Protein 2FY7 (pdb70)

Sequence (268 aa):
RGSASLPACPEESPLLVGPMLIEFNMPVDLELVAKQNPNVKMGGRYAPRDCVSPHKVAIIIPFRNRQEHLKYWLYYLHPVLQRQQLDYGIYVINQAGDTIFNRAKLLNVGFQEALKDYDYTCFVFSDVDLIPMNDHNAYRCFSQPRHISVAMDKFGFSLPYVQYFGGVSALSKQQFLTINGFPNNYWGWGGEDDDIFNRLVFRGMSISRPNAVVGTTRHIRNPQRFDRIAHTKETMLSDGLNSLTYQVLDVQRYPLYTQITVDIGTPS

Secondary structure (DSSP, 8-state):
----PPPBPPSS-TT---B------S---HHHHHHH-TT-BTTTEE--SSSB-S-EEEEEEEESS-HHHHHHHHHHHHHHHHHTT-EEEEEEEEEPSSSPP-HHHHHHHHHHHHHHHS---EEEEE-TTEEESBTTS--S--SSPEE---EEGGGTTS-SSTT---SEEEEEHHHHHHTTS--S--SS-S-HHHHHHHHHHHTT---B---TTT-EEEE---------HHHHHHHTTTSSGGG---EEEEEEEETTEEEEEEE-----

Radius of gyration: 17.96 Å; Cα contacts (8 Å, |Δi|>4): 572; chains: 1; bounding box: 63×39×47 Å

B-factor: mean 21.21, std 10.38, range [9.34, 62.01]

Structure (mmCIF, N/CA/C/O backbone):
data_2FY7
#
_entry.id   2FY7
#
_cell.length_a   70.350
_cell.length_b   137.770
_cell.length_c   66.210
_cell.angle_alpha   90.00
_cell.angle_beta   90.00
_cell.angle_gamma   90.00
#
_symmetry.space_group_name_H-M   'C 2 2 21'
#
loop_
_entity.id
_entity.type
_entity.pdbx_description
1 polymer 'Beta-1,4-galactosyltransferase 1'
2 non-polymer 'TRIETHYLENE GLYCOL'
3 water water
#
loop_
_atom_site.group_PDB
_atom_site.id
_atom_site.type_symbol
_atom_site.label_atom_id
_atom_site.label_alt_id
_atom_site.label_comp_id
_atom_site.label_asym_id
_atom_site.label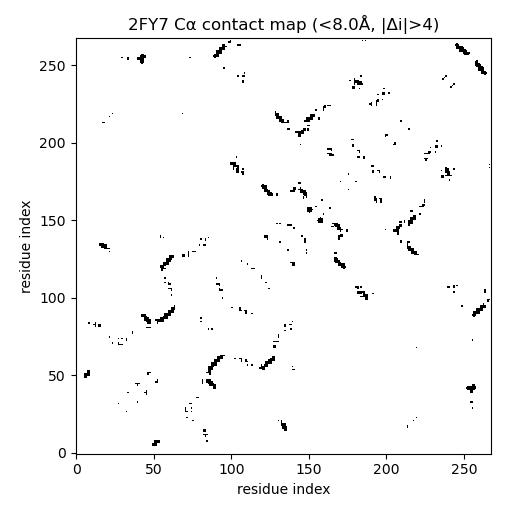_entity_id
_atom_site.label_seq_id
_atom_site.pdbx_PDB_ins_code
_atom_site.Cartn_x
_atom_site.Cartn_y
_atom_site.Cartn_z
_atom_site.occupancy
_atom_site.B_iso_or_equiv
_atom_site.auth_seq_id
_atom_site.auth_comp_id
_atom_site.auth_asym_id
_atom_site.auth_atom_id
_atom_site.pdbx_PDB_model_num
ATOM 1 N N . ARG A 1 11 ? -26.598 26.359 -0.636 1.00 34.95 122 ARG A N 1
ATOM 2 C CA . ARG A 1 11 ? -25.835 27.394 -1.423 1.00 33.67 122 ARG A CA 1
ATOM 3 C C . ARG A 1 11 ? -25.215 28.431 -0.471 1.00 32.60 122 ARG A C 1
ATOM 4 O O . ARG A 1 11 ? -25.727 28.657 0.645 1.00 32.07 122 ARG A O 1
ATOM 12 N N . GLY A 1 12 ? -24.136 29.079 -0.926 1.00 29.32 123 GLY A N 1
ATOM 13 C CA . GLY A 1 12 ? -23.483 30.088 -0.117 1.00 27.00 123 GLY A CA 1
ATOM 14 C C . GLY A 1 12 ? -21.985 30.110 -0.359 1.00 24.42 123 GLY A C 1
ATOM 15 O O . GLY A 1 12 ? -21.374 29.097 -0.714 1.00 25.41 123 GLY A O 1
ATOM 16 N N . SER A 1 13 ? -21.388 31.279 -0.183 1.00 23.44 124 SER A N 1
ATOM 17 C CA . SER A 1 13 ? -19.966 31.410 -0.354 1.00 21.24 124 SER A CA 1
ATOM 18 C C . SER A 1 13 ? -19.327 30.560 0.762 1.00 21.67 124 SER A C 1
ATOM 19 O O . SER A 1 13 ? -19.836 30.496 1.885 1.00 21.33 124 SER A O 1
ATOM 22 N N . ALA A 1 14 ? -18.237 29.871 0.432 1.00 21.33 125 ALA A N 1
ATOM 23 C CA . ALA A 1 14 ? -17.555 29.008 1.401 1.00 20.89 125 ALA A CA 1
ATOM 24 C C . ALA A 1 14 ? -16.075 28.899 1.080 1.00 19.66 125 ALA A C 1
ATOM 25 O O . ALA A 1 14 ? -15.668 28.962 -0.074 1.00 20.02 125 ALA A O 1
ATOM 27 N N . SER A 1 15 ? -15.283 28.721 2.122 1.00 18.52 126 SER A N 1
ATOM 28 C CA . SER A 1 15 ? -13.830 28.583 2.003 1.00 16.93 126 SER A CA 1
ATOM 29 C C . SER A 1 15 ? -13.447 27.158 1.575 1.00 15.67 126 SER A C 1
ATOM 30 O O . SER A 1 15 ? -14.203 26.200 1.772 1.00 14.99 126 SER A O 1
ATOM 33 N N . LEU A 1 16 ? -12.260 27.046 0.985 1.00 14.26 127 LEU A N 1
ATOM 34 C CA . LEU A 1 16 ? -11.708 25.771 0.596 1.00 13.82 127 LEU A CA 1
ATOM 35 C C . LEU A 1 16 ? -11.528 25.009 1.931 1.00 13.13 127 LEU A C 1
ATOM 36 O O . LEU A 1 16 ? -11.222 25.613 2.964 1.00 14.63 127 LEU A O 1
ATOM 41 N N . PRO A 1 17 ? -11.687 23.693 1.902 1.00 12.61 128 PRO A N 1
ATOM 42 C CA . PRO A 1 17 ? -11.540 22.832 3.082 1.00 12.75 128 PRO A CA 1
ATOM 43 C C . PRO A 1 17 ? -10.067 22.631 3.410 1.00 13.21 128 PRO A C 1
ATOM 44 O O . PRO A 1 17 ? -9.203 22.815 2.563 1.00 14.06 128 PRO A O 1
ATOM 48 N N . ALA A 1 18 ? -9.753 22.300 4.658 1.00 12.16 129 ALA A N 1
ATOM 49 C CA . ALA A 1 18 ? -8.358 21.976 4.966 1.00 12.88 129 ALA A CA 1
ATOM 50 C C . ALA A 1 18 ? -8.049 20.667 4.194 1.00 12.18 129 ALA A C 1
ATOM 51 O O . ALA A 1 18 ? -8.977 19.886 3.891 1.00 13.00 129 ALA A O 1
ATOM 53 N N . CYS A 1 19 ? -6.767 20.433 3.889 1.00 10.61 130 CYS A N 1
ATOM 54 C CA . CYS A 1 19 ? -6.351 19.188 3.272 1.00 12.36 130 CYS A CA 1
ATOM 55 C C . CYS A 1 19 ? -6.484 18.109 4.350 1.00 12.08 130 CYS A C 1
ATOM 56 O O . CYS A 1 19 ? -6.320 18.389 5.528 1.00 11.97 130 CYS A O 1
ATOM 59 N N . PRO A 1 20 ? -6.778 16.868 3.952 1.00 11.89 131 PRO A N 1
ATOM 60 C CA . PRO A 1 20 ? -6.949 15.773 4.922 1.00 11.64 131 PRO A CA 1
ATOM 61 C C . PRO A 1 20 ? -5.687 15.491 5.769 1.00 12.48 131 PRO A C 1
ATOM 62 O O . PRO A 1 20 ? -4.589 15.855 5.382 1.00 12.89 131 PRO A O 1
ATOM 66 N N . GLU A 1 21 ? -5.902 14.876 6.934 1.00 12.67 132 GLU A N 1
ATOM 67 C CA . GLU A 1 21 ? -4.839 14.536 7.864 1.00 12.00 132 GLU A CA 1
ATOM 68 C C . GLU A 1 21 ? -3.698 13.826 7.133 1.00 11.88 132 GLU A C 1
ATOM 69 O O . GLU A 1 21 ? -2.540 14.130 7.382 1.00 11.41 132 GLU A O 1
ATOM 75 N N . GLU A 1 22 ? -4.037 12.868 6.266 1.00 12.93 133 GLU A N 1
ATOM 76 C CA . GLU A 1 22 ? -3.065 12.151 5.445 1.00 15.24 133 GLU A CA 1
ATOM 77 C C . GLU A 1 22 ? -3.536 12.310 3.993 1.00 13.82 133 GLU A C 1
ATOM 78 O O . GLU A 1 22 ? -4.724 12.173 3.718 1.00 12.93 133 GLU A O 1
ATOM 84 N N . SER A 1 23 ? -2.611 12.566 3.077 1.00 13.73 134 SER A N 1
ATOM 85 C CA . SER A 1 23 ? -3.004 12.750 1.676 1.00 14.04 134 SER A CA 1
ATOM 86 C C . SER A 1 23 ? -3.455 11.439 1.058 1.00 13.69 134 SER A C 1
ATOM 87 O O . SER A 1 23 ? -2.855 10.391 1.303 1.00 15.45 134 SER A O 1
ATOM 90 N N . PRO A 1 24 ? -4.519 11.484 0.240 1.00 14.13 135 PRO A N 1
ATOM 91 C CA . PRO A 1 24 ? -5.046 10.291 -0.430 1.00 15.50 135 PRO A CA 1
ATOM 92 C C . PRO A 1 24 ? -4.236 9.986 -1.691 1.00 15.04 135 PRO A C 1
ATOM 93 O O . PRO A 1 24 ? -4.447 8.958 -2.337 1.00 14.85 135 PRO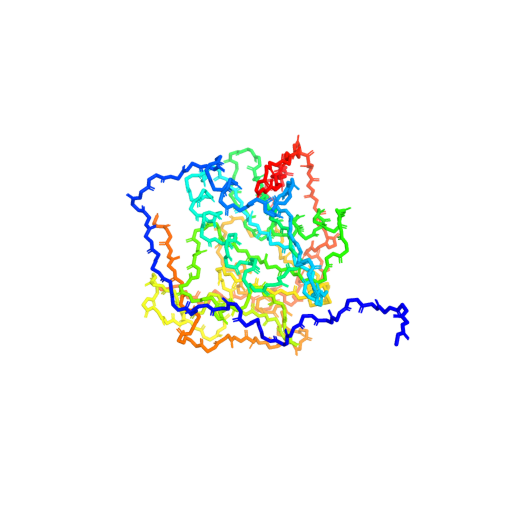 A O 1
ATOM 97 N N . LEU A 1 25 ? -3.272 10.844 -2.001 1.00 12.77 136 LEU A N 1
ATOM 98 C CA . LEU A 1 25 ? -2.474 10.707 -3.236 1.00 14.55 136 LEU A CA 1
ATOM 99 C C . LEU A 1 25 ? -1.201 9.887 -3.078 1.00 14.70 136 LEU A C 1
ATOM 100 O O . LEU A 1 25 ? -0.535 9.581 -4.066 1.00 14.92 136 LEU A O 1
ATOM 105 N N . LEU A 1 26 ? -0.873 9.523 -1.839 1.00 15.35 137 LEU A N 1
ATOM 106 C CA . LEU A 1 26 ? 0.390 8.800 -1.538 1.00 14.65 137 LEU A CA 1
ATOM 107 C C . LEU A 1 26 ? 0.446 7.431 -2.209 1.00 15.16 137 LEU A C 1
ATOM 108 O O . LEU A 1 26 ? -0.569 6.740 -2.288 1.00 15.48 137 LEU A O 1
ATOM 113 N N . VAL A 1 27 ? 1.620 7.051 -2.697 1.00 14.54 138 VAL A N 1
ATOM 114 C CA . VAL A 1 27 ? 1.764 5.732 -3.350 1.00 14.29 138 VAL A CA 1
ATOM 115 C C . VAL A 1 27 ? 2.588 4.724 -2.545 1.00 15.05 138 VAL A C 1
ATOM 116 O O . VAL A 1 27 ? 2.627 3.499 -2.849 1.00 14.40 138 VAL A O 1
ATOM 120 N N . GLY A 1 28 ? 3.246 5.218 -1.509 1.00 13.18 139 GLY A N 1
ATOM 121 C CA . GLY A 1 28 ? 4.075 4.350 -0.708 1.00 14.96 139 GLY A CA 1
ATOM 122 C C . GLY A 1 28 ? 5.498 4.200 -1.218 1.00 15.62 139 GLY A C 1
ATOM 123 O O . GLY A 1 28 ? 6.187 5.175 -1.473 1.00 14.48 139 GLY A O 1
ATOM 124 N N . PRO A 1 29 ? 5.952 2.962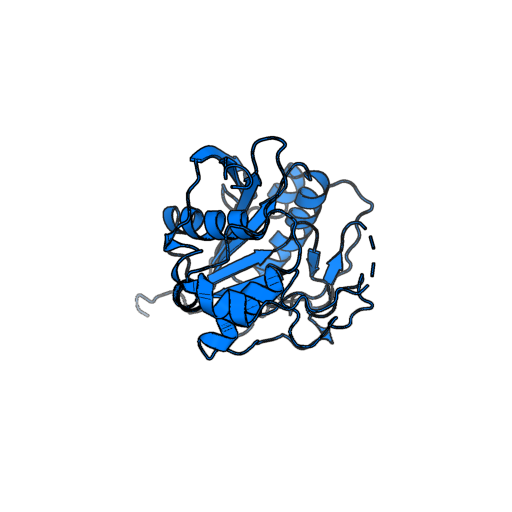 -1.394 1.00 15.98 140 PRO A N 1
ATOM 125 C CA . PRO A 1 29 ? 7.328 2.760 -1.865 1.00 16.80 140 PRO A CA 1
ATOM 126 C C . PRO A 1 29 ? 7.664 3.349 -3.218 1.00 15.89 140 PRO A C 1
ATOM 127 O O . PRO A 1 29 ? 6.830 3.417 -4.118 1.00 18.39 140 PRO A O 1
ATOM 131 N N . MET A 1 30 ? 8.908 3.780 -3.344 1.00 16.86 141 MET A N 1
ATOM 132 C CA . MET A 1 30 ? 9.390 4.363 -4.580 1.00 15.57 141 MET A CA 1
ATOM 133 C C . MET A 1 30 ? 10.760 3.724 -4.869 1.00 16.07 141 MET A C 1
ATOM 134 O O . MET A 1 30 ? 11.507 3.367 -3.946 1.00 16.80 141 MET A O 1
ATOM 139 N N . LEU A 1 31 ? 11.059 3.586 -6.151 1.00 15.92 142 LEU A N 1
ATOM 140 C CA . LEU A 1 31 ? 12.320 3.033 -6.610 1.00 16.17 142 LEU A CA 1
ATOM 141 C C . LEU A 1 31 ? 13.273 4.236 -6.806 1.00 15.22 142 LEU A C 1
ATOM 142 O O . LEU A 1 31 ? 13.030 5.104 -7.652 1.00 16.34 142 LEU A O 1
ATOM 147 N N . ILE A 1 32 ? 14.350 4.265 -6.035 1.00 15.49 143 ILE A N 1
ATOM 148 C CA . ILE A 1 32 ? 15.267 5.382 -6.100 1.00 15.88 143 ILE A CA 1
ATOM 149 C C . ILE A 1 32 ? 16.592 4.962 -6.741 1.00 17.14 143 ILE A C 1
ATOM 150 O O . ILE A 1 32 ? 17.344 4.179 -6.145 1.00 18.29 143 ILE A O 1
ATOM 155 N N . GLU A 1 33 ? 16.878 5.501 -7.919 1.00 16.99 144 GLU A N 1
ATOM 156 C CA . GLU A 1 33 ? 18.138 5.178 -8.608 1.00 19.90 144 GLU A CA 1
ATOM 157 C C . GLU A 1 33 ? 18.881 6.464 -9.017 1.00 20.42 144 GLU A C 1
ATOM 158 O O . GLU A 1 33 ? 18.256 7.505 -9.279 1.00 18.75 144 GLU A O 1
ATOM 164 N N . PHE A 1 34 ? 20.210 6.370 -9.077 1.00 21.16 145 PHE A N 1
ATOM 165 C CA . PHE A 1 34 ? 21.055 7.546 -9.385 1.00 21.37 145 PHE A CA 1
ATOM 166 C C . PHE A 1 34 ? 21.991 7.275 -10.528 1.00 24.36 145 PHE A C 1
ATOM 167 O O . PHE A 1 34 ? 23.144 7.738 -10.517 1.00 26.90 145 PHE A O 1
ATOM 175 N N . ASN A 1 35 ? 21.486 6.592 -11.537 1.00 25.43 146 ASN A N 1
ATOM 176 C CA . ASN A 1 35 ? 22.329 6.211 -12.658 1.00 28.66 146 ASN A CA 1
ATOM 177 C C . ASN A 1 35 ? 21.834 6.732 -13.992 1.00 28.37 146 ASN A C 1
ATOM 178 O O . ASN A 1 35 ? 22.231 6.230 -15.032 1.00 30.59 146 ASN A O 1
ATOM 183 N N . MET A 1 36 ? 20.948 7.717 -13.989 1.00 27.47 147 MET A N 1
ATOM 184 C CA . MET A 1 36 ? 20.476 8.271 -15.254 1.00 26.61 147 MET A CA 1
ATOM 185 C C . MET A 1 36 ? 20.646 9.792 -15.218 1.00 28.05 147 MET A C 1
ATOM 186 O O . MET A 1 36 ? 20.770 10.386 -14.139 1.00 26.03 147 MET A O 1
ATOM 191 N N . PRO A 1 37 ? 20.726 10.436 -16.391 1.00 27.58 148 PRO A N 1
ATOM 192 C CA . PRO A 1 37 ? 20.868 11.892 -16.294 1.00 27.29 148 PRO A CA 1
ATOM 193 C C . PRO A 1 37 ? 19.524 12.553 -15.975 1.00 25.35 148 PRO A C 1
ATOM 194 O O . PRO A 1 37 ? 18.468 11.961 -16.185 1.00 24.92 148 PRO A O 1
ATOM 198 N N . VAL A 1 38 ? 19.586 13.770 -15.435 1.00 22.20 149 VAL A N 1
ATOM 199 C CA . VAL A 1 38 ? 18.406 14.553 -15.115 1.00 20.62 149 VAL A CA 1
ATOM 200 C C . VAL A 1 38 ? 18.506 15.901 -15.821 1.00 19.79 149 VAL A C 1
ATOM 201 O O . VAL A 1 38 ? 19.583 16.507 -15.846 1.00 23.04 149 VAL A O 1
ATOM 205 N N . ASP A 1 39 ? 17.387 16.362 -16.373 1.00 20.59 150 ASP A N 1
ATOM 206 C CA . ASP A 1 39 ? 17.299 17.657 -17.079 1.00 22.18 150 ASP A CA 1
ATOM 207 C C . ASP A 1 39 ? 16.219 18.439 -16.359 1.00 19.59 150 ASP A C 1
ATOM 208 O O . ASP A 1 39 ? 15.051 18.081 -16.429 1.00 19.97 150 ASP A O 1
ATOM 213 N N . LEU A 1 40 ? 16.619 19.501 -15.655 1.00 21.35 151 LEU A N 1
ATOM 214 C CA . LEU A 1 40 ? 15.661 20.263 -14.880 1.00 18.26 151 LEU A CA 1
ATOM 215 C C . LEU A 1 40 ? 14.585 20.922 -15.710 1.00 18.73 151 LEU A C 1
ATOM 216 O O . LEU A 1 40 ? 13.524 21.249 -15.189 1.00 17.31 151 LEU A O 1
ATOM 221 N N . GLU A 1 41 ? 14.841 21.154 -17.001 1.00 20.14 152 GLU A N 1
ATOM 222 C CA . GLU A 1 41 ? 13.795 21.744 -17.840 1.00 20.64 152 GLU A CA 1
ATOM 223 C C . GLU A 1 41 ? 12.668 20.744 -18.003 1.00 20.02 152 GLU A C 1
ATOM 224 O O . GLU A 1 41 ? 11.506 21.112 -18.002 1.00 19.25 152 GLU A O 1
ATOM 230 N N . LEU A 1 42 ? 13.035 19.469 -18.143 1.00 20.60 153 LEU A N 1
ATOM 231 C CA . LEU A 1 42 ? 12.072 18.376 -18.276 1.00 21.52 153 LEU A CA 1
ATOM 232 C C . LEU A 1 42 ? 11.371 18.159 -16.920 1.00 19.45 153 LEU A C 1
ATOM 233 O O . LEU A 1 42 ? 10.177 17.871 -16.874 1.00 18.63 153 LEU A O 1
ATOM 238 N N . VAL A 1 43 ? 12.137 18.255 -15.839 1.00 19.01 154 VAL A N 1
ATOM 239 C CA . VAL A 1 43 ? 11.540 18.085 -14.495 1.00 17.55 154 VAL A CA 1
ATOM 240 C C . VAL A 1 43 ? 10.474 19.177 -14.301 1.00 17.99 154 VAL A C 1
ATOM 241 O O . VAL A 1 43 ? 9.375 18.892 -13.838 1.00 18.97 154 VAL A O 1
ATOM 245 N N . ALA A 1 44 ? 10.769 20.419 -14.697 1.00 17.81 155 ALA A N 1
ATOM 246 C CA . ALA A 1 44 ? 9.773 21.492 -14.548 1.00 19.00 155 ALA A CA 1
ATOM 247 C C . ALA A 1 44 ? 8.540 21.204 -15.403 1.00 18.71 155 ALA A C 1
ATOM 248 O O . ALA A 1 44 ? 7.412 21.390 -14.974 1.00 18.51 155 ALA A O 1
ATOM 250 N N . LYS A 1 45 ? 8.749 20.717 -16.627 1.00 19.01 156 LYS A N 1
ATOM 251 C CA . LYS A 1 45 ? 7.620 20.431 -17.487 1.00 19.61 156 LYS A CA 1
ATOM 252 C C . LYS A 1 45 ? 6.723 19.322 -16.939 1.00 18.38 156 LYS A C 1
ATOM 253 O O . LYS A 1 45 ? 5.512 19.370 -17.116 1.00 21.24 156 LYS A O 1
ATOM 259 N N . GLN A 1 46 ? 7.308 18.357 -16.250 1.00 18.94 157 GLN A N 1
ATOM 260 C CA . GLN A 1 46 ? 6.544 17.282 -15.629 1.00 21.12 157 GLN A CA 1
ATOM 261 C C . GLN A 1 46 ? 5.919 17.707 -14.281 1.00 21.07 157 GLN A C 1
ATOM 262 O O . GLN A 1 46 ? 5.092 16.997 -13.734 1.00 20.80 157 GLN A O 1
ATOM 268 N N . ASN A 1 47 ? 6.310 18.869 -13.779 1.00 18.37 158 ASN A N 1
ATOM 269 C CA . ASN A 1 47 ? 5.780 19.381 -12.503 1.00 18.32 158 ASN A CA 1
ATOM 270 C C . ASN A 1 47 ? 5.342 20.803 -12.775 1.00 16.88 158 ASN A C 1
ATOM 271 O O . ASN A 1 47 ? 5.803 21.737 -12.129 1.00 15.05 158 ASN A O 1
ATOM 276 N N . PRO A 1 48 ? 4.431 20.995 -13.745 1.00 18.06 159 PRO A N 1
ATOM 277 C CA . PRO A 1 48 ? 3.981 22.337 -14.085 1.00 17.96 159 PRO A CA 1
ATOM 278 C C . PRO A 1 48 ? 3.336 23.171 -13.021 1.00 18.29 159 PRO A C 1
ATOM 279 O O . PRO A 1 48 ? 3.268 24.397 -13.160 1.00 18.94 159 PRO A O 1
ATOM 283 N N . ASN A 1 49 ? 2.883 22.537 -11.940 1.00 16.44 160 ASN A N 1
ATOM 284 C CA . ASN A 1 49 ? 2.205 23.285 -10.901 1.00 16.45 160 ASN A CA 1
ATOM 285 C C . ASN A 1 49 ? 3.178 23.901 -9.912 1.00 15.93 160 ASN A C 1
ATOM 286 O O . ASN A 1 49 ? 2.766 24.675 -9.073 1.00 16.08 160 ASN A O 1
ATOM 291 N N . VAL A 1 50 ? 4.453 23.560 -10.037 1.00 15.80 161 VAL A N 1
ATOM 292 C CA . VAL A 1 50 ? 5.484 24.133 -9.146 1.00 15.32 161 VAL A CA 1
ATOM 293 C C . VAL A 1 50 ? 5.816 25.497 -9.770 1.00 15.96 161 VAL A C 1
ATOM 294 O O . VAL A 1 50 ? 6.206 25.553 -10.951 1.00 17.02 161 VAL A O 1
ATOM 298 N N . LYS A 1 51 ? 5.625 26.574 -9.000 1.00 15.36 162 LYS A N 1
ATOM 299 C CA . LYS A 1 51 ? 5.841 27.960 -9.449 1.00 18.29 162 LYS A CA 1
ATOM 300 C C . LYS A 1 51 ? 7.288 28.443 -9.221 1.00 16.95 162 LYS A C 1
ATOM 301 O O . LYS A 1 51 ? 8.056 27.815 -8.480 1.00 14.93 162 LYS A O 1
ATOM 307 N N . MET A 1 52 ? 7.637 29.574 -9.846 1.00 16.44 163 MET A N 1
ATOM 308 C CA . MET A 1 52 ? 8.993 30.121 -9.749 1.00 17.04 163 MET A CA 1
ATOM 309 C C . MET A 1 52 ? 9.534 30.101 -8.336 1.00 17.03 163 MET A C 1
ATOM 310 O O . MET A 1 52 ? 8.820 30.454 -7.411 1.00 19.06 163 MET A O 1
ATOM 315 N N . GLY A 1 53 ? 10.796 29.705 -8.205 1.00 16.93 164 GLY A N 1
ATOM 316 C CA . GLY A 1 53 ? 11.469 29.608 -6.916 1.00 17.22 164 GLY A CA 1
ATOM 317 C C . GLY A 1 53 ? 11.196 28.265 -6.254 1.00 16.60 164 GLY A C 1
ATOM 318 O O . GLY A 1 53 ? 11.600 28.037 -5.117 1.00 18.74 164 GLY A O 1
ATOM 319 N N . GLY A 1 54 ? 10.488 27.370 -6.948 1.00 15.98 165 GLY A N 1
ATOM 320 C CA . GLY A 1 54 ? 10.198 26.060 -6.382 1.00 15.86 165 GLY A CA 1
ATOM 321 C C . GLY A 1 54 ? 9.109 26.102 -5.305 1.00 15.61 165 GLY A C 1
ATOM 322 O O . GLY A 1 54 ? 9.250 25.496 -4.242 1.00 16.48 165 GLY A O 1
ATOM 323 N N . ARG A 1 55 ? 8.041 26.838 -5.585 1.00 14.67 166 ARG A N 1
ATOM 324 C CA . ARG A 1 55 ? 6.925 27.009 -4.659 1.00 13.91 166 ARG A CA 1
ATOM 325 C C . ARG A 1 55 ? 5.692 26.273 -5.142 1.00 14.72 166 ARG A C 1
ATOM 326 O O . ARG A 1 55 ? 5.331 26.358 -6.314 1.00 14.08 166 ARG A O 1
ATOM 334 N N . TYR A 1 56 ? 5.000 25.634 -4.207 1.00 12.94 167 TYR A N 1
ATOM 335 C CA . TYR A 1 56 ? 3.786 24.901 -4.529 1.00 14.21 167 TYR A CA 1
ATOM 336 C C . TYR A 1 56 ? 2.834 24.831 -3.345 1.00 14.12 167 TYR A C 1
ATOM 337 O O . TYR A 1 56 ? 3.265 24.812 -2.201 1.00 13.74 167 TYR A O 1
ATOM 346 N N . ALA A 1 57 ? 1.535 24.837 -3.648 1.00 13.21 168 ALA A N 1
ATOM 347 C CA . ALA A 1 57 ? 0.514 24.639 -2.623 1.00 12.98 168 ALA A CA 1
ATOM 348 C C . ALA A 1 57 ? -0.674 24.039 -3.378 1.00 12.30 168 ALA A C 1
ATOM 349 O O . ALA A 1 57 ? -0.919 24.360 -4.559 1.00 12.93 168 ALA A O 1
ATOM 351 N N . PRO A 1 58 ? -1.415 23.169 -2.71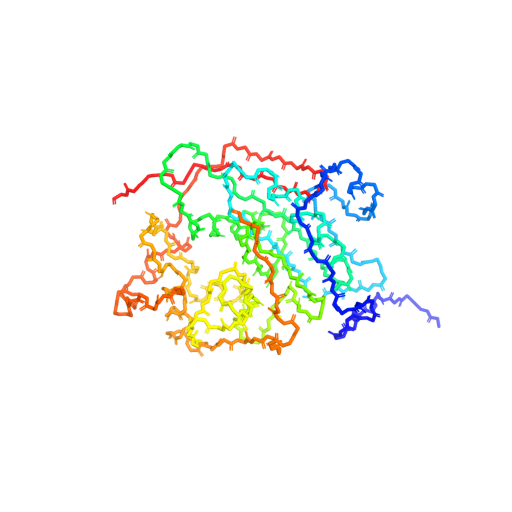5 1.00 13.94 169 PRO A N 1
ATOM 352 C CA . PRO A 1 58 ? -2.585 22.535 -3.346 1.00 14.48 169 PRO A CA 1
ATOM 353 C C . PRO A 1 58 ? -3.589 23.557 -3.866 1.00 13.02 169 PRO A C 1
ATOM 354 O O . PRO A 1 58 ? -3.719 24.656 -3.345 1.00 12.69 169 PRO A O 1
ATOM 358 N N . ARG A 1 59 ? -4.298 23.177 -4.920 1.00 14.61 170 ARG A N 1
ATOM 359 C CA . ARG A 1 59 ? -5.298 24.063 -5.474 1.00 17.42 170 ARG A CA 1
ATOM 360 C C . ARG A 1 59 ? -6.653 23.892 -4.815 1.00 16.37 170 ARG A C 1
ATOM 361 O O . ARG A 1 59 ? -7.380 24.888 -4.651 1.00 17.22 170 ARG A O 1
ATOM 369 N N . ASP A 1 60 ? -6.978 22.660 -4.411 1.00 15.82 171 ASP A N 1
ATOM 370 C CA . ASP A 1 60 ? -8.310 22.349 -3.897 1.00 17.89 171 ASP A CA 1
ATOM 371 C C . ASP A 1 60 ? -8.519 22.293 -2.384 1.00 15.77 171 ASP A C 1
ATOM 372 O O . ASP A 1 60 ? -9.642 22.140 -1.918 1.00 15.80 171 ASP A O 1
ATOM 377 N N . CYS A 1 61 ? -7.439 22.428 -1.635 1.00 13.83 172 CYS A N 1
ATOM 378 C CA . CYS A 1 61 ? -7.516 22.432 -0.183 1.00 12.76 172 CYS A CA 1
ATOM 379 C C . CYS A 1 61 ? -6.410 23.300 0.379 1.00 11.86 172 CYS A C 1
ATOM 380 O O . CYS A 1 61 ? -5.450 23.652 -0.327 1.00 12.53 172 CYS A O 1
ATOM 383 N N . VAL A 1 62 ? -6.528 23.646 1.660 1.00 10.59 173 VAL A N 1
ATOM 384 C CA . VAL A 1 62 ? -5.509 24.500 2.304 1.00 11.51 173 VAL A CA 1
ATOM 385 C C . VAL A 1 62 ? -4.717 23.635 3.269 1.00 11.87 173 VAL A C 1
ATOM 386 O O . VAL A 1 62 ? -5.277 22.986 4.152 1.00 12.94 173 VAL A O 1
ATOM 390 N N . SER A 1 63 ? -3.414 23.617 3.111 1.00 13.00 174 SER A N 1
ATOM 391 C CA . SER A 1 63 ? -2.594 22.793 3.986 1.00 12.49 174 SER A CA 1
ATOM 392 C C . SER A 1 63 ? -2.169 23.531 5.239 1.00 13.44 174 SER A C 1
ATOM 393 O O . SER A 1 63 ? -1.850 24.712 5.185 1.00 13.69 174 SER A O 1
ATOM 396 N N . PRO A 1 64 ? -2.201 22.852 6.387 1.00 12.00 175 PRO A N 1
ATOM 397 C CA . PRO A 1 64 ? -1.746 23.525 7.606 1.00 13.56 175 PRO A CA 1
ATOM 398 C C . PRO A 1 64 ? -0.199 23.458 7.620 1.00 14.23 175 PRO A C 1
ATOM 399 O O . PRO A 1 64 ? 0.445 24.064 8.485 1.00 14.66 175 PRO A O 1
ATOM 403 N N . HIS A 1 65 ? 0.393 22.734 6.659 1.00 13.02 176 HIS A N 1
ATOM 404 C CA . HIS A 1 65 ? 1.869 22.601 6.591 1.00 12.40 176 HIS A CA 1
ATOM 405 C C . HIS A 1 65 ? 2.486 23.615 5.648 1.00 12.50 176 HIS A C 1
ATOM 406 O O . HIS A 1 65 ? 2.454 23.435 4.425 1.00 12.26 176 HIS A O 1
ATOM 413 N N . LYS A 1 66 ? 2.965 24.723 6.216 1.00 12.68 177 LYS A N 1
ATOM 414 C CA . LYS A 1 66 ? 3.601 25.804 5.438 1.00 11.87 177 LYS A CA 1
ATOM 415 C C . LYS A 1 66 ? 5.073 25.551 5.693 1.00 12.37 177 LYS A C 1
ATOM 416 O O . LYS A 1 66 ? 5.641 26.025 6.692 1.00 11.89 177 LYS A O 1
ATOM 422 N N . VAL A 1 67 ? 5.689 24.837 4.741 1.00 10.70 178 VAL A N 1
ATOM 423 C CA . VAL A 1 67 ? 7.035 24.306 4.903 1.00 11.84 178 VAL A CA 1
ATOM 424 C C . VAL A 1 67 ? 8.160 24.880 4.031 1.00 12.10 178 VAL A C 1
ATOM 425 O O . VAL A 1 67 ? 8.050 24.881 2.805 1.00 11.74 178 VAL A O 1
ATOM 429 N N . ALA A 1 68 ? 9.230 25.357 4.656 1.00 11.21 179 ALA A N 1
ATOM 430 C CA . ALA A 1 68 ? 10.406 25.822 3.878 1.00 10.84 179 ALA A CA 1
ATOM 431 C C . ALA A 1 68 ? 11.376 24.658 3.991 1.00 11.85 179 ALA A C 1
ATOM 432 O O . ALA A 1 68 ? 11.675 24.199 5.096 1.00 12.76 179 ALA A O 1
ATOM 434 N N . ILE A 1 69 ? 11.794 24.120 2.843 1.00 11.72 180 ILE A N 1
ATOM 435 C CA . ILE A 1 69 ? 12.736 23.005 2.843 1.00 12.42 180 ILE A CA 1
ATOM 436 C C . ILE A 1 69 ? 14.072 23.652 2.544 1.00 12.93 180 ILE A C 1
ATOM 437 O O . ILE A 1 69 ? 14.276 24.299 1.493 1.00 13.44 180 ILE A O 1
ATOM 442 N N . ILE A 1 70 ? 14.968 23.463 3.503 1.00 11.79 181 ILE A N 1
ATOM 443 C CA . ILE A 1 70 ? 16.282 24.110 3.517 1.00 11.50 181 ILE A CA 1
ATOM 444 C C . ILE A 1 70 ? 17.380 23.101 3.264 1.00 13.44 181 ILE A C 1
ATOM 445 O O . ILE A 1 70 ? 17.529 22.176 4.037 1.00 13.93 181 ILE A O 1
ATOM 450 N N . ILE A 1 71 ? 18.175 23.343 2.216 1.00 11.31 182 ILE A N 1
ATOM 451 C CA . ILE A 1 71 ? 19.237 22.435 1.815 1.00 12.05 182 ILE A CA 1
ATOM 452 C C . ILE A 1 71 ? 20.580 23.179 1.824 1.00 12.45 182 ILE A C 1
ATOM 453 O O . ILE A 1 71 ? 20.775 24.098 1.043 1.00 12.33 182 ILE A O 1
ATOM 458 N N . PRO A 1 72 ? 21.485 22.805 2.726 1.00 14.04 183 PRO A N 1
ATOM 459 C CA . PRO A 1 72 ? 22.820 23.404 2.847 1.00 13.77 183 PRO A CA 1
ATOM 460 C C . PRO A 1 72 ? 23.555 22.886 1.590 1.00 16.12 183 PRO A C 1
ATOM 461 O O . PRO A 1 72 ? 23.402 21.730 1.210 1.00 15.95 183 PRO A O 1
ATOM 465 N N . PHE A 1 73 ? 24.359 23.719 0.950 1.00 15.16 184 PHE A N 1
ATOM 466 C CA . PHE A 1 73 ? 24.904 23.308 -0.340 1.00 15.39 184 PHE A CA 1
ATOM 467 C C . PHE A 1 73 ? 26.194 23.969 -0.749 1.00 16.98 184 PHE A C 1
ATOM 468 O O . PHE A 1 73 ? 26.504 25.079 -0.358 1.00 17.16 184 PHE A O 1
ATOM 476 N N . ARG A 1 74 ? 26.926 23.246 -1.580 1.00 19.16 185 ARG A N 1
ATOM 477 C CA . ARG A 1 74 ? 28.092 23.819 -2.234 1.00 20.70 185 ARG A CA 1
ATOM 478 C C . ARG A 1 74 ? 28.619 22.882 -3.281 1.00 21.02 185 ARG A C 1
ATOM 479 O O . ARG A 1 74 ? 29.076 21.812 -2.943 1.00 22.69 185 ARG A O 1
ATOM 487 N N . ASN A 1 75 ? 28.499 23.294 -4.539 1.00 22.14 186 ASN A N 1
ATOM 488 C CA . ASN A 1 75 ? 29.051 22.559 -5.678 1.00 25.04 186 ASN A CA 1
ATOM 489 C C . ASN A 1 75 ? 28.652 21.101 -5.804 1.00 24.33 186 ASN A C 1
ATOM 490 O O . ASN A 1 75 ? 29.513 20.219 -5.979 1.00 24.52 186 ASN A O 1
ATOM 495 N N . ARG A 1 76 ? 27.362 20.823 -5.649 1.00 22.60 187 ARG A N 1
ATOM 496 C CA . ARG A 1 76 ? 26.912 19.447 -5.826 1.00 21.97 187 ARG A CA 1
ATOM 497 C C . ARG A 1 76 ? 25.671 19.532 -6.692 1.00 20.76 187 ARG A C 1
ATOM 498 O O . ARG A 1 76 ? 24.570 19.107 -6.319 1.00 17.83 187 ARG A O 1
ATOM 506 N N . GLN A 1 77 ? 25.839 20.127 -7.867 1.00 20.10 188 GLN A N 1
ATOM 507 C CA . GLN A 1 77 ? 24.685 20.287 -8.733 1.00 19.36 188 GLN A CA 1
ATOM 508 C C . GLN A 1 77 ? 24.079 18.964 -9.201 1.00 19.25 188 GLN A C 1
ATOM 509 O O . GLN A 1 77 ? 22.869 18.897 -9.396 1.00 17.18 188 GLN A O 1
ATOM 515 N N . GLU A 1 78 ? 24.895 17.928 -9.428 1.00 18.98 189 GLU A N 1
ATOM 516 C CA . GLU A 1 78 ? 24.328 16.656 -9.860 1.00 20.20 189 GLU A CA 1
ATOM 517 C C . GLU A 1 78 ? 23.455 16.065 -8.738 1.00 19.06 189 GLU A C 1
ATOM 518 O O . GLU A 1 78 ? 22.360 15.566 -9.005 1.00 19.13 189 GLU A O 1
ATOM 524 N N . HIS A 1 79 ? 23.907 16.158 -7.488 1.00 17.81 190 HIS A N 1
ATOM 525 C CA . HIS A 1 79 ? 23.071 15.651 -6.390 1.00 17.26 190 HIS A CA 1
ATOM 526 C C . HIS A 1 79 ? 21.764 16.465 -6.318 1.00 16.49 190 HIS A C 1
ATOM 527 O O . HIS A 1 79 ? 20.696 15.906 -6.135 1.00 15.85 190 HIS A O 1
ATOM 534 N N . LEU A 1 80 ? 21.857 17.786 -6.449 1.00 16.23 191 LEU A N 1
ATOM 535 C CA . LEU A 1 80 ? 20.661 18.641 -6.367 1.00 14.09 191 LEU A CA 1
ATOM 536 C C . LEU A 1 80 ? 19.644 18.296 -7.441 1.00 15.21 191 LEU A C 1
ATOM 537 O O . LEU A 1 80 ? 18.435 18.303 -7.188 1.00 14.86 191 LEU A O 1
ATOM 542 N N . LYS A 1 81 ? 20.122 18.015 -8.661 1.00 13.92 192 LYS A N 1
ATOM 543 C CA . LYS A 1 81 ? 19.215 17.661 -9.728 1.00 15.98 192 LYS A CA 1
ATOM 544 C C . LYS A 1 81 ? 18.477 16.373 -9.357 1.00 14.30 192 LYS A C 1
ATOM 545 O O . LYS A 1 81 ? 17.299 16.283 -9.625 1.00 14.72 192 LYS A O 1
ATOM 551 N N . TYR A 1 82 ? 19.152 15.389 -8.750 1.00 15.67 193 TYR A N 1
ATOM 552 C CA . TYR A 1 82 ? 18.452 14.153 -8.342 1.00 14.12 193 TYR A CA 1
ATOM 553 C C . TYR A 1 82 ? 17.440 14.489 -7.215 1.00 15.05 193 TYR A C 1
ATOM 554 O O . TYR A 1 82 ? 16.315 13.962 -7.185 1.00 13.59 193 TYR A O 1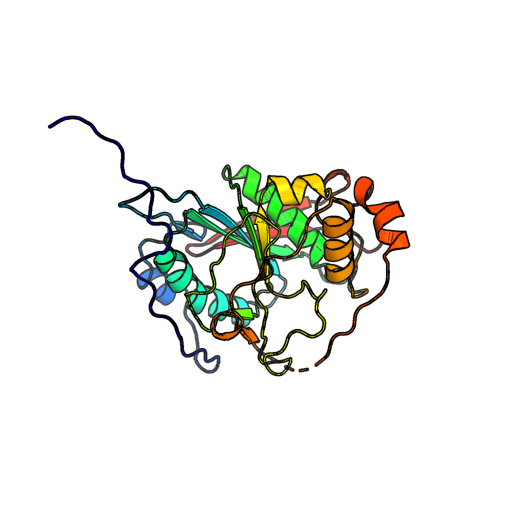
ATOM 563 N N . TRP A 1 83 ? 17.855 15.336 -6.274 1.00 14.02 194 TRP A N 1
ATOM 564 C CA . TRP A 1 83 ? 16.981 15.715 -5.170 1.00 13.86 194 TRP A CA 1
A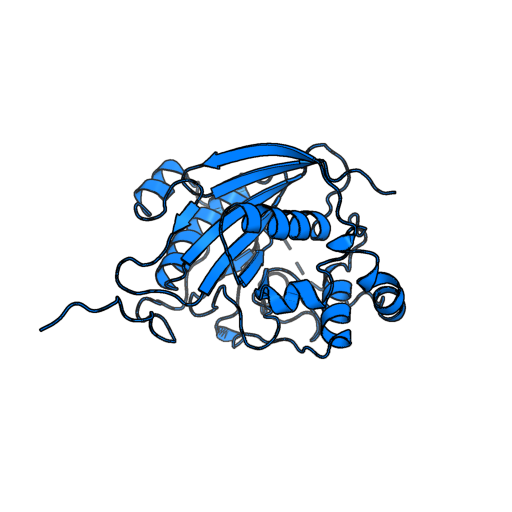TOM 565 C C . TRP A 1 83 ? 15.679 16.347 -5.695 1.00 13.70 194 TRP A C 1
ATOM 566 O O . TRP A 1 83 ? 14.575 15.967 -5.298 1.00 12.62 194 TRP A O 1
ATOM 577 N N . LEU A 1 84 ? 15.810 17.286 -6.634 1.00 13.51 195 LEU A N 1
ATOM 578 C CA . LEU A 1 84 ? 14.656 17.936 -7.207 1.00 13.14 195 LEU A CA 1
ATOM 579 C C . LEU A 1 84 ? 13.748 16.968 -7.966 1.00 13.18 195 LEU A C 1
ATOM 580 O O . LEU A 1 84 ? 12.518 17.016 -7.837 1.00 15.62 195 LEU A O 1
ATOM 585 N N . TYR A 1 85 ? 14.379 16.128 -8.782 1.00 13.53 196 TYR A N 1
ATOM 586 C CA . TYR A 1 85 ? 13.701 15.139 -9.600 1.00 14.82 196 TYR A CA 1
ATOM 587 C C . TYR A 1 85 ? 12.835 14.235 -8.731 1.00 13.59 196 TYR A C 1
ATOM 588 O O . TYR A 1 85 ? 11.652 14.018 -9.029 1.00 13.71 196 TYR A O 1
ATOM 597 N N . TYR A 1 86 ? 13.405 13.770 -7.618 1.00 14.36 197 TYR A N 1
ATOM 598 C CA . TYR A 1 86 ? 12.645 12.894 -6.723 1.00 13.73 197 TYR A CA 1
ATOM 599 C C . TYR A 1 86 ? 11.688 13.576 -5.748 1.00 14.08 197 TYR A C 1
ATOM 600 O O . TYR A 1 86 ? 10.550 13.131 -5.587 1.00 14.22 197 TYR A O 1
ATOM 609 N N . LEU A 1 87 ? 12.128 14.645 -5.099 1.00 13.66 198 LEU A N 1
ATOM 610 C CA . LEU A 1 87 ? 11.275 15.263 -4.089 1.00 11.99 198 LEU A CA 1
ATOM 611 C C . LEU A 1 87 ? 10.111 16.103 -4.579 1.00 12.81 198 LEU A C 1
ATOM 612 O O . LEU A 1 87 ? 9.067 16.104 -3.932 1.00 12.44 198 LEU A O 1
ATOM 617 N N . HIS A 1 88 ? 10.230 16.815 -5.714 1.00 12.68 199 HIS A N 1
ATOM 618 C CA . HIS A 1 88 ? 9.055 17.610 -6.073 1.00 12.09 199 HIS A CA 1
ATOM 619 C C . HIS A 1 88 ? 7.760 16.799 -6.209 1.00 12.77 199 HIS A C 1
ATOM 620 O O . HIS A 1 88 ? 6.714 17.211 -5.707 1.00 13.56 199 HIS A O 1
ATOM 627 N N . PRO A 1 89 ? 7.799 15.642 -6.885 1.00 13.41 200 PRO A N 1
ATOM 628 C CA . PRO A 1 89 ? 6.559 14.873 -6.987 1.00 13.85 200 PRO A CA 1
ATOM 629 C C . PRO A 1 89 ? 6.053 14.434 -5.616 1.00 13.04 200 PRO A C 1
ATOM 630 O O . PRO A 1 89 ? 4.860 14.465 -5.382 1.00 13.05 200 PRO A O 1
ATOM 634 N N . VAL A 1 90 ? 6.968 14.037 -4.733 1.00 12.89 201 VAL A N 1
ATOM 635 C CA . VAL A 1 90 ? 6.626 13.577 -3.386 1.00 13.89 201 VAL A CA 1
ATOM 636 C C . VAL A 1 90 ? 5.971 14.699 -2.563 1.00 14.22 201 VAL A C 1
ATOM 637 O O . VAL A 1 90 ? 4.937 14.497 -1.913 1.00 14.39 201 VAL A O 1
ATOM 641 N N . LEU A 1 91 ? 6.583 15.874 -2.578 1.00 12.80 202 LEU A N 1
ATOM 642 C CA . LEU A 1 91 ? 6.042 16.996 -1.799 1.00 10.75 202 LEU A CA 1
ATOM 643 C C . LEU A 1 91 ? 4.649 17.415 -2.288 1.00 11.93 202 LEU A C 1
ATOM 644 O O . LEU A 1 91 ? 3.794 17.752 -1.490 1.00 11.27 202 LEU A O 1
ATOM 649 N N . GLN A 1 92 ? 4.407 17.385 -3.597 1.00 12.57 203 GLN A N 1
ATOM 650 C CA . GLN A 1 92 ? 3.080 17.712 -4.100 1.00 12.68 203 GLN A CA 1
ATOM 651 C C . GLN A 1 92 ? 2.090 16.617 -3.687 1.00 11.27 203 GLN A C 1
ATOM 652 O O . GLN A 1 92 ? 0.961 16.925 -3.339 1.00 11.33 203 GLN A O 1
ATOM 658 N N . ARG A 1 93 ? 2.505 15.344 -3.692 1.00 11.99 204 ARG A N 1
ATOM 659 C CA . ARG A 1 93 ? 1.575 14.286 -3.277 1.00 11.00 204 ARG A CA 1
ATOM 660 C C . ARG A 1 93 ? 1.250 14.400 -1.815 1.00 13.21 204 ARG A C 1
ATOM 661 O O . ARG A 1 93 ? 0.168 14.000 -1.410 1.00 12.25 204 ARG A O 1
ATOM 669 N N . GLN A 1 94 ? 2.185 14.973 -1.050 1.00 11.86 205 GLN A N 1
ATOM 670 C CA . GLN A 1 94 ? 1.950 15.186 0.369 1.00 12.56 205 GLN A CA 1
ATOM 671 C C . GLN A 1 94 ? 1.102 16.430 0.655 1.00 13.12 205 GLN A C 1
ATOM 672 O O . GLN A 1 94 ? 0.867 16.756 1.809 1.00 11.98 205 GLN A O 1
ATOM 678 N N . GLN A 1 95 ? 0.658 17.117 -0.401 1.00 12.49 206 GLN A N 1
ATOM 679 C CA . GLN A 1 95 ? -0.238 18.287 -0.268 1.00 10.79 206 GLN A CA 1
ATOM 680 C C . GLN A 1 95 ? 0.308 19.414 0.636 1.00 11.08 206 GLN A C 1
ATOM 681 O O . GLN A 1 95 ? -0.444 20.077 1.331 1.00 12.04 206 GLN A O 1
ATOM 687 N N . LEU A 1 96 ? 1.613 19.651 0.563 1.00 10.21 207 LEU A N 1
ATOM 688 C CA . LEU A 1 96 ? 2.254 20.670 1.398 1.00 11.46 207 LEU A CA 1
ATOM 689 C C . LEU A 1 96 ? 2.257 22.013 0.693 1.00 11.91 207 LEU A C 1
ATOM 690 O O . LEU A 1 96 ? 2.184 22.063 -0.533 1.00 12.64 207 LEU A O 1
ATOM 695 N N . ASP A 1 97 ? 2.281 23.103 1.477 1.00 11.80 208 ASP A N 1
ATOM 696 C CA . ASP A 1 97 ? 2.354 24.459 0.939 1.00 12.52 208 ASP A CA 1
ATOM 697 C C . ASP A 1 97 ? 3.849 24.687 1.170 1.00 12.11 208 ASP A C 1
ATOM 698 O O . ASP A 1 97 ? 4.246 25.125 2.260 1.00 13.45 208 ASP A O 1
ATOM 703 N N . TYR A 1 98 ? 4.681 24.444 0.148 1.00 11.45 209 TYR A N 1
ATOM 704 C CA . TYR A 1 98 ? 6.117 24.475 0.393 1.00 12.01 209 TYR A CA 1
ATOM 705 C C . TYR A 1 98 ? 6.964 25.318 -0.543 1.00 11.95 209 TYR A C 1
ATOM 706 O O . TYR A 1 98 ? 6.483 25.790 -1.563 1.00 12.87 209 TYR A O 1
ATOM 715 N N . GLY A 1 99 ? 8.204 25.518 -0.135 1.00 10.65 210 GLY A N 1
ATOM 716 C CA . GLY A 1 99 ? 9.185 26.226 -0.968 1.00 10.76 210 GLY A CA 1
ATOM 717 C C . GLY A 1 99 ? 10.528 25.575 -0.742 1.00 12.52 210 GLY A C 1
ATOM 718 O O . GLY A 1 99 ? 10.853 25.156 0.380 1.00 11.74 210 GLY A O 1
ATOM 719 N N . ILE A 1 100 ? 11.334 25.516 -1.798 1.00 12.21 211 ILE A N 1
ATOM 720 C CA . ILE A 1 100 ? 12.678 24.932 -1.734 1.00 12.23 211 ILE A CA 1
ATOM 721 C C . ILE A 1 100 ? 13.757 26.031 -1.691 1.00 12.40 211 ILE A C 1
ATOM 722 O O . ILE A 1 100 ? 13.793 26.929 -2.556 1.00 13.15 211 ILE A O 1
ATOM 727 N N . TYR A 1 101 ? 14.631 25.946 -0.698 1.00 12.19 212 TYR A N 1
ATOM 728 C CA . TYR A 1 101 ? 15.711 26.889 -0.529 1.00 11.94 212 TYR A CA 1
ATOM 729 C C . TYR A 1 101 ? 17.066 26.180 -0.493 1.00 12.74 212 TYR A C 1
ATOM 730 O O . TYR A 1 101 ? 17.349 25.424 0.421 1.00 13.28 212 TYR A O 1
ATOM 739 N N . VAL A 1 102 ? 17.916 26.458 -1.472 1.00 11.43 213 VAL A N 1
ATOM 740 C CA . VAL A 1 102 ? 19.260 25.888 -1.512 1.00 11.13 213 VAL A CA 1
ATOM 741 C C . VAL A 1 102 ? 20.176 26.997 -1.002 1.00 12.27 213 VAL A C 1
ATOM 742 O O . VAL A 1 102 ? 20.242 28.066 -1.598 1.00 13.60 213 VAL A O 1
ATOM 746 N N . ILE A 1 103 ? 20.816 26.762 0.135 1.00 11.62 214 ILE A N 1
ATOM 747 C CA . ILE A 1 103 ? 21.674 27.767 0.759 1.00 12.59 214 ILE A CA 1
ATOM 748 C C . ILE A 1 103 ? 23.110 27.390 0.387 1.00 13.26 214 ILE A C 1
ATOM 749 O O . ILE A 1 103 ? 23.714 26.461 0.943 1.00 13.32 214 ILE A O 1
ATOM 754 N N . ASN A 1 104 ? 23.619 28.151 -0.576 1.00 14.52 215 ASN A N 1
ATOM 755 C CA . ASN A 1 104 ? 24.923 27.939 -1.226 1.00 15.82 215 ASN A CA 1
ATOM 756 C C . ASN A 1 104 ? 26.033 28.695 -0.497 1.00 17.69 215 ASN A C 1
ATOM 757 O O . ASN A 1 104 ? 25.991 29.921 -0.421 1.00 17.11 215 ASN A O 1
ATOM 762 N N . GLN A 1 105 ? 27.005 27.968 0.049 1.00 17.11 216 GLN A N 1
ATOM 763 C CA . GLN A 1 105 ? 28.105 28.628 0.750 1.00 18.19 216 GLN A CA 1
ATOM 764 C C . GLN A 1 105 ? 29.118 29.181 -0.247 1.00 18.37 216 GLN A C 1
ATOM 765 O O . GLN A 1 105 ? 29.741 28.420 -1.018 1.00 18.62 216 GLN A O 1
ATOM 771 N N . ALA A 1 106 ? 29.269 30.495 -0.253 1.00 19.22 217 ALA A N 1
ATOM 772 C CA . ALA A 1 106 ? 30.205 31.145 -1.156 1.00 21.20 217 ALA A CA 1
ATOM 773 C C . ALA A 1 106 ? 31.602 30.861 -0.692 1.00 22.37 217 ALA A C 1
ATOM 774 O O . ALA A 1 106 ? 31.848 30.625 0.504 1.00 21.82 217 ALA A O 1
ATOM 776 N N . GLY A 1 107 ? 32.532 30.896 -1.643 1.00 25.17 218 GLY A N 1
ATOM 777 C CA . GLY A 1 107 ? 33.920 30.704 -1.283 1.00 27.41 218 GLY A CA 1
ATOM 778 C C . GLY A 1 107 ? 34.406 29.293 -1.243 1.00 29.12 218 GLY A C 1
ATOM 779 O O . GLY A 1 107 ? 33.687 28.379 -1.632 1.00 28.12 218 GLY A O 1
ATOM 780 N N . ASP A 1 108 ? 35.622 29.144 -0.714 1.00 31.44 219 ASP A N 1
ATOM 781 C CA . ASP A 1 108 ? 36.323 27.871 -0.628 1.00 34.18 219 ASP A CA 1
ATOM 782 C C . ASP A 1 108 ? 36.669 27.419 0.786 1.00 34.42 219 ASP A C 1
ATOM 783 O O . ASP A 1 108 ? 37.349 26.405 0.937 1.00 36.71 219 ASP A O 1
ATOM 788 N N . THR A 1 109 ? 36.230 28.156 1.812 1.00 33.32 220 THR A N 1
ATOM 789 C CA . THR A 1 109 ? 36.505 27.824 3.224 1.00 32.76 220 THR A CA 1
ATOM 790 C C . THR A 1 109 ? 35.720 26.594 3.689 1.00 32.12 220 THR A C 1
ATOM 791 O O . THR A 1 109 ? 34.805 26.127 2.997 1.00 31.51 220 THR A O 1
ATOM 795 N N . ILE A 1 110 ? 36.074 26.089 4.867 1.00 28.67 221 ILE A N 1
ATOM 796 C CA . ILE A 1 110 ? 35.433 24.912 5.415 1.00 29.42 221 ILE A CA 1
ATOM 797 C C . ILE A 1 110 ? 33.891 25.042 5.424 1.00 27.98 221 ILE A C 1
ATOM 798 O O . ILE A 1 110 ? 33.338 26.067 5.809 1.00 26.55 221 ILE A O 1
ATOM 803 N N . PHE A 1 111 ? 33.228 23.986 4.975 1.00 26.81 222 PHE A N 1
ATOM 804 C CA . PHE A 1 111 ? 31.768 23.940 4.918 1.00 24.44 222 PHE A CA 1
ATOM 805 C C . PHE A 1 111 ? 31.182 23.929 6.341 1.00 23.65 222 PHE A C 1
ATOM 806 O O . PHE A 1 111 ? 31.729 23.296 7.234 1.00 24.47 222 PHE A O 1
ATOM 814 N N . ASN A 1 112 ? 30.035 24.574 6.515 1.00 19.88 223 ASN A N 1
ATOM 815 C CA . ASN A 1 112 ? 29.409 24.701 7.833 1.00 18.14 223 ASN A CA 1
ATOM 816 C C . ASN A 1 112 ? 27.905 24.463 7.667 1.00 16.37 223 ASN A C 1
ATOM 817 O O . ASN A 1 112 ? 27.117 25.391 7.495 1.00 16.12 223 ASN A O 1
ATOM 822 N N . ARG A 1 113 ? 27.544 23.197 7.737 1.00 17.35 224 ARG A N 1
ATOM 823 C CA . ARG A 1 113 ? 26.175 22.770 7.545 1.00 16.93 224 ARG A CA 1
ATOM 824 C C . ARG A 1 113 ? 25.162 23.472 8.439 1.00 15.72 224 ARG A C 1
ATOM 825 O O . ARG A 1 113 ? 24.168 24.010 7.942 1.00 15.74 224 ARG A O 1
ATOM 833 N N . ALA A 1 114 ? 25.418 23.494 9.741 1.00 15.13 225 ALA A N 1
ATOM 834 C CA . ALA A 1 114 ? 24.447 24.078 10.678 1.00 14.44 225 ALA A CA 1
ATOM 835 C C . ALA A 1 114 ? 24.259 25.580 10.505 1.00 14.52 225 ALA A C 1
ATOM 836 O O . ALA A 1 114 ? 23.144 26.099 10.673 1.00 13.39 225 ALA A O 1
ATOM 838 N N . LYS A 1 115 ? 25.331 26.282 10.179 1.00 13.22 226 LYS A N 1
ATOM 839 C CA . LYS A 1 115 ? 25.173 27.704 9.998 1.00 14.71 226 LYS A CA 1
ATOM 840 C C . LYS A 1 115 ? 24.360 28.013 8.753 1.00 13.68 226 LYS A C 1
ATOM 841 O O . LYS A 1 115 ? 23.566 28.958 8.737 1.00 13.09 226 LYS A O 1
ATOM 847 N N . LEU A 1 116 ? 24.548 27.229 7.697 1.00 12.47 227 LEU A N 1
ATOM 848 C CA . LEU A 1 116 ? 23.762 27.442 6.484 1.00 13.72 227 LEU A CA 1
ATOM 849 C C . LEU A 1 116 ? 22.288 27.118 6.780 1.00 13.46 227 LEU A C 1
ATOM 850 O O . LEU A 1 116 ? 21.409 27.765 6.213 1.00 14.36 227 LEU A O 1
ATOM 855 N N . LEU A 1 117 ? 22.007 26.111 7.609 1.00 11.44 228 LEU A N 1
ATOM 856 C CA . LEU A 1 117 ? 20.602 25.826 7.951 1.00 12.00 228 LEU A CA 1
ATOM 857 C C . LEU A 1 117 ? 19.971 27.042 8.659 1.00 13.28 228 LEU A C 1
ATOM 858 O O . LEU A 1 117 ? 18.827 27.402 8.374 1.00 11.99 228 LEU A O 1
ATOM 863 N N . ASN A 1 118 ? 20.708 27.684 9.566 1.00 11.65 229 ASN A N 1
ATOM 864 C CA . ASN A 1 118 ? 20.153 28.861 10.245 1.00 12.36 229 ASN A CA 1
ATOM 865 C C . ASN A 1 118 ? 19.869 29.955 9.230 1.00 11.87 229 ASN A C 1
ATOM 866 O O . ASN A 1 118 ? 18.850 30.675 9.321 1.00 10.70 229 ASN A O 1
ATOM 871 N N . VAL A 1 119 ? 20.790 30.125 8.289 1.00 11.65 230 VAL A N 1
ATOM 872 C CA . VAL A 1 119 ? 20.598 31.137 7.253 1.00 11.54 230 VAL A CA 1
ATOM 873 C C . VAL A 1 119 ? 19.293 30.840 6.484 1.00 12.81 230 VAL A C 1
ATOM 874 O O . VAL A 1 119 ? 18.485 31.749 6.212 1.00 11.41 230 VAL A O 1
ATOM 878 N N . GLY A 1 120 ? 19.079 29.563 6.188 1.00 11.23 231 GLY A N 1
ATOM 879 C CA . GLY A 1 120 ? 17.882 29.180 5.446 1.00 12.93 231 GLY A CA 1
ATOM 880 C C . GLY A 1 120 ? 16.613 29.545 6.228 1.00 12.59 231 GLY A C 1
ATOM 881 O O . GLY A 1 120 ? 15.638 30.033 5.658 1.00 11.05 231 GLY A O 1
ATOM 882 N N . PHE A 1 121 ? 16.627 29.334 7.544 1.00 11.85 232 PHE A N 1
ATOM 883 C CA . PHE A 1 121 ? 15.447 29.654 8.350 1.00 11.70 232 PHE A CA 1
ATOM 884 C C . PHE A 1 121 ? 15.148 31.155 8.249 1.00 13.43 232 PHE A C 1
ATOM 885 O O . PHE A 1 121 ? 14.030 31.580 7.979 1.00 10.76 232 PHE A O 1
ATOM 893 N N . GLN A 1 122 ? 16.193 31.949 8.453 1.00 12.66 233 GLN A N 1
ATOM 894 C CA . GLN A 1 122 ? 16.006 33.400 8.467 1.00 13.53 233 GLN A CA 1
ATOM 895 C C . GLN A 1 122 ? 15.628 33.981 7.118 1.00 13.57 233 GLN A C 1
ATOM 896 O O . GLN A 1 122 ? 14.760 34.863 7.048 1.00 13.70 233 GLN A O 1
ATOM 902 N N . GLU A 1 123 ? 16.216 33.463 6.045 1.00 12.36 234 GLU A N 1
ATOM 903 C CA . GLU A 1 123 ? 15.902 34.021 4.718 1.00 13.59 234 GLU A CA 1
ATOM 904 C C . GLU A 1 123 ? 14.564 33.534 4.208 1.00 13.86 234 GLU A C 1
ATOM 905 O O . GLU A 1 123 ? 13.815 34.305 3.603 1.00 13.69 234 GLU A O 1
ATOM 911 N N . ALA A 1 124 ? 14.222 32.262 4.468 1.00 14.61 235 ALA A N 1
ATOM 912 C CA . ALA A 1 124 ? 12.927 31.749 3.983 1.00 15.23 235 ALA A CA 1
ATOM 913 C C . ALA A 1 124 ? 11.804 32.575 4.613 1.00 14.47 235 ALA A C 1
ATOM 914 O O . ALA A 1 124 ? 10.800 32.832 3.961 1.00 14.16 235 ALA A O 1
ATOM 916 N N . LEU A 1 125 ? 11.969 32.963 5.873 1.00 13.43 236 LEU A N 1
ATOM 917 C CA . LEU A 1 125 ? 10.940 33.767 6.551 1.00 14.24 236 LEU A CA 1
ATOM 918 C C . LEU A 1 125 ? 10.734 35.152 5.918 1.00 14.20 236 LEU A C 1
ATOM 919 O O . LEU A 1 125 ? 9.676 35.761 6.083 1.00 14.67 236 LEU A O 1
ATOM 924 N N . LYS A 1 126 ? 11.745 35.645 5.211 1.00 15.78 237 LYS A N 1
ATOM 925 C CA . LYS A 1 126 ? 11.607 36.933 4.532 1.00 17.27 237 LYS A CA 1
ATOM 926 C C . LYS A 1 126 ? 10.650 36.795 3.371 1.00 17.35 237 LYS A C 1
ATOM 927 O O . LYS A 1 126 ? 9.952 37.754 3.031 1.00 19.90 237 LYS A O 1
ATOM 933 N N . ASP A 1 127 ? 10.592 35.607 2.767 1.00 17.77 238 ASP A N 1
ATOM 934 C CA . ASP A 1 127 ? 9.695 35.372 1.623 1.00 18.23 238 ASP A CA 1
ATOM 935 C C . ASP A 1 127 ? 8.251 35.142 2.001 1.00 18.44 238 ASP A C 1
ATOM 936 O O . ASP A 1 127 ? 7.340 35.653 1.338 1.00 19.29 238 ASP A O 1
ATOM 941 N N . TYR A 1 128 ? 8.020 34.356 3.060 1.00 15.73 239 TYR A N 1
ATOM 942 C CA . TYR A 1 128 ? 6.658 33.927 3.373 1.00 15.43 239 TYR A CA 1
ATOM 943 C C . TYR A 1 128 ? 6.578 33.494 4.825 1.00 15.12 239 TYR A C 1
ATOM 944 O O . TYR A 1 128 ? 7.602 33.138 5.415 1.00 15.45 239 TYR A O 1
ATOM 953 N N . ASP A 1 129 ? 5.372 33.503 5.385 1.00 16.23 240 ASP A N 1
ATOM 954 C CA . ASP A 1 129 ? 5.214 33.128 6.789 1.00 16.01 240 ASP A CA 1
ATOM 955 C C . ASP A 1 129 ? 5.218 31.612 6.984 1.00 14.33 240 ASP A C 1
ATOM 956 O O . ASP A 1 129 ? 4.210 31.030 7.386 1.00 14.38 240 ASP A O 1
ATOM 961 N N . TYR A 1 130 ? 6.351 30.981 6.674 1.00 12.99 241 TYR A N 1
ATOM 962 C CA . TYR A 1 130 ? 6.482 29.555 6.891 1.00 12.97 241 TYR A CA 1
ATOM 963 C C . TYR A 1 130 ? 6.367 29.235 8.388 1.00 12.70 241 TYR A C 1
ATOM 964 O O . TYR A 1 130 ? 6.805 30.023 9.244 1.00 13.01 241 TYR A O 1
ATOM 973 N N . THR A 1 131 ? 5.786 28.084 8.717 1.00 12.96 242 THR A N 1
ATOM 974 C CA . THR A 1 131 ? 5.681 27.713 10.126 1.00 12.93 242 THR A CA 1
ATOM 975 C C . THR A 1 131 ? 6.312 26.370 10.422 1.00 12.39 242 THR A C 1
ATOM 976 O O . THR A 1 131 ? 6.267 25.893 11.546 1.00 13.36 242 THR A O 1
ATOM 980 N N . CYS A 1 132 ? 6.933 25.783 9.395 1.00 12.30 243 CYS A N 1
ATOM 981 C CA . CYS A 1 132 ? 7.594 24.503 9.551 1.00 11.60 243 CYS A CA 1
ATOM 982 C C . CYS A 1 132 ? 8.841 24.532 8.659 1.00 11.45 243 CYS A C 1
ATOM 983 O O . CYS A 1 132 ? 8.815 25.080 7.537 1.00 10.28 243 CYS A O 1
ATOM 986 N N . PHE A 1 133 ? 9.916 23.955 9.177 1.00 11.32 244 PHE A N 1
ATOM 987 C CA . PHE A 1 133 ? 11.193 23.930 8.484 1.00 10.64 244 PHE A CA 1
ATOM 988 C C . PHE A 1 133 ? 11.793 22.544 8.371 1.00 12.15 244 PHE A C 1
ATOM 989 O O . PHE A 1 133 ? 12.015 21.909 9.374 1.00 12.52 244 PHE A O 1
ATOM 997 N N . VAL A 1 134 ? 12.000 22.057 7.136 1.00 10.39 245 VAL A N 1
ATOM 998 C CA . VAL A 1 134 ? 12.653 20.769 6.948 1.00 10.86 245 VAL A CA 1
ATOM 999 C C . VAL A 1 134 ? 14.102 21.115 6.572 1.00 10.88 245 VAL A C 1
ATOM 1000 O O . VAL A 1 134 ? 14.322 21.924 5.672 1.00 12.36 245 VAL A O 1
ATOM 1004 N N . PHE A 1 135 ? 15.053 20.493 7.253 1.00 11.03 246 PHE A N 1
ATOM 1005 C CA . PHE A 1 135 ? 16.476 20.698 7.028 1.00 12.52 246 PHE A CA 1
ATOM 1006 C C . PHE A 1 135 ? 16.947 19.403 6.415 1.00 12.94 246 PHE A C 1
ATOM 1007 O O . PHE A 1 135 ? 16.920 18.347 7.095 1.00 12.95 246 PHE A O 1
ATOM 1015 N N . SER A 1 136 ? 17.324 19.460 5.132 1.00 11.83 247 SER A N 1
ATOM 1016 C CA . SER A 1 136 ? 17.741 18.250 4.443 1.00 12.71 247 SER A CA 1
ATOM 1017 C C . SER A 1 136 ? 19.059 18.297 3.726 1.00 13.60 247 SER A C 1
ATOM 1018 O O . SER A 1 136 ? 19.300 19.210 2.921 1.00 14.26 247 SER A O 1
ATOM 1021 N N . ASP A 1 137 ? 19.923 17.327 4.008 1.00 12.67 248 ASP A N 1
ATOM 1022 C CA . ASP A 1 137 ? 21.130 17.224 3.189 1.00 13.31 248 ASP A CA 1
ATOM 1023 C C . ASP A 1 137 ? 20.640 17.006 1.738 1.00 14.30 248 ASP A C 1
ATOM 1024 O O . ASP A 1 137 ? 19.587 16.395 1.491 1.00 13.31 248 ASP A O 1
ATOM 1029 N N . VAL A 1 138 ? 21.437 17.469 0.764 1.00 13.00 249 VAL A N 1
ATOM 1030 C CA . VAL A 1 138 ? 21.051 17.392 -0.636 1.00 13.41 249 VAL A CA 1
ATOM 1031 C C . VAL A 1 138 ? 21.153 15.984 -1.196 1.00 13.69 249 VAL A C 1
ATOM 1032 O O . VAL A 1 138 ? 20.575 15.700 -2.242 1.00 14.95 249 VAL A O 1
ATOM 1036 N N . ASP A 1 139 ? 21.844 15.108 -0.466 1.00 15.27 250 ASP A N 1
ATOM 1037 C CA . ASP A 1 139 ? 22.064 13.744 -0.947 1.00 16.73 250 ASP A CA 1
ATOM 1038 C C . ASP A 1 139 ? 21.269 12.627 -0.291 1.00 16.11 250 ASP A C 1
ATOM 1039 O O . ASP A 1 139 ? 21.697 11.460 -0.339 1.00 16.19 250 ASP A O 1
ATOM 1044 N N . LEU A 1 140 ? 20.138 12.982 0.312 1.00 14.76 251 LEU A N 1
ATOM 1045 C CA . LEU A 1 140 ? 19.270 11.999 0.969 1.00 14.13 251 LEU A CA 1
ATOM 1046 C C . LEU A 1 140 ? 17.906 12.082 0.314 1.00 16.15 251 LEU A C 1
ATOM 1047 O O . LEU A 1 140 ? 17.275 13.168 0.228 1.00 13.59 251 LEU A O 1
ATOM 1052 N N . ILE A 1 141 ? 17.438 10.914 -0.136 1.00 13.54 252 ILE A N 1
ATOM 1053 C CA . ILE A 1 141 ? 16.186 10.805 -0.868 1.00 13.57 252 ILE A CA 1
ATOM 1054 C C . ILE A 1 141 ? 15.302 9.778 -0.159 1.00 13.81 252 ILE A C 1
ATOM 1055 O O . ILE A 1 141 ? 15.764 8.658 0.122 1.00 13.71 252 ILE A O 1
ATOM 1060 N N . PRO A 1 142 ? 14.042 10.149 0.149 1.00 13.45 253 PRO A N 1
ATOM 1061 C CA . PRO A 1 142 ? 13.158 9.209 0.836 1.00 13.77 253 PRO A CA 1
ATOM 1062 C C . PRO A 1 142 ? 12.702 8.080 -0.086 1.00 14.37 253 PRO A C 1
ATOM 1063 O O . PRO A 1 142 ? 12.474 8.308 -1.288 1.00 14.44 253 PRO A O 1
ATOM 1067 N N . MET A 1 143 ? 12.568 6.878 0.481 1.00 12.45 254 MET A N 1
ATOM 1068 C CA . MET A 1 143 ? 12.134 5.731 -0.338 1.00 13.58 254 MET A CA 1
ATOM 1069 C C . MET A 1 143 ? 10.637 5.444 -0.198 1.00 14.58 254 MET A C 1
ATOM 1070 O O . MET A 1 143 ? 10.112 4.523 -0.803 1.00 15.18 254 MET A O 1
ATOM 1075 N N . ASN A 1 144 ? 9.933 6.219 0.621 1.00 12.99 255 ASN A N 1
ATOM 1076 C CA . ASN A 1 144 ? 8.504 5.961 0.781 1.00 12.62 255 ASN A CA 1
ATOM 1077 C C . ASN A 1 144 ? 7.823 7.292 1.016 1.00 11.76 255 ASN A C 1
ATOM 1078 O O . ASN A 1 144 ? 8.216 8.023 1.910 1.00 12.31 255 ASN A O 1
ATOM 1083 N N . ASP A 1 145 ? 6.801 7.610 0.241 1.00 11.25 256 ASP A N 1
ATOM 1084 C CA . ASP A 1 145 ? 6.161 8.887 0.429 1.00 12.49 256 ASP A CA 1
ATOM 1085 C C . ASP A 1 145 ? 5.214 9.007 1.620 1.00 13.02 256 ASP A C 1
ATOM 1086 O O . ASP A 1 145 ? 4.595 10.056 1.843 1.00 12.70 256 ASP A O 1
ATOM 1091 N N . HIS A 1 146 ? 5.118 7.931 2.417 1.00 12.12 257 HIS A N 1
ATOM 1092 C CA . HIS A 1 146 ? 4.354 8.043 3.659 1.00 12.42 257 HIS A CA 1
ATOM 1093 C C . HIS A 1 146 ? 5.240 8.733 4.729 1.00 11.84 257 HIS A C 1
ATOM 1094 O O . HIS A 1 146 ? 4.763 9.017 5.829 1.00 13.84 257 HIS A O 1
ATOM 1101 N N . ASN A 1 147 ? 6.509 8.994 4.411 1.00 12.16 258 ASN A N 1
ATOM 1102 C CA . ASN A 1 147 ? 7.442 9.689 5.334 1.00 11.96 258 ASN A CA 1
ATOM 1103 C C . ASN A 1 147 ? 7.203 11.188 5.128 1.00 11.18 258 ASN A C 1
ATOM 1104 O O . ASN A 1 147 ? 7.726 11.799 4.194 1.00 12.66 258 ASN A O 1
ATOM 1109 N N . ALA A 1 148 ? 6.374 11.771 6.002 1.00 11.50 259 ALA A N 1
ATOM 1110 C CA . ALA A 1 148 ? 5.959 13.160 5.863 1.00 11.75 259 ALA A CA 1
ATOM 1111 C C . ALA A 1 148 ? 7.067 14.212 5.997 1.00 10.03 259 ALA A C 1
ATOM 1112 O O . ALA A 1 148 ? 7.785 14.242 7.016 1.00 13.05 259 ALA A O 1
ATOM 1114 N N . TYR A 1 149 ? 7.187 15.084 4.986 1.00 10.35 260 TYR A N 1
ATOM 1115 C CA . TYR A 1 149 ? 8.188 16.149 5.064 1.00 10.93 260 TYR A CA 1
ATOM 1116 C C . TYR A 1 149 ? 7.573 17.386 5.717 1.00 11.70 260 TYR A C 1
ATOM 1117 O O . TYR A 1 149 ? 7.442 18.437 5.087 1.00 11.02 260 TYR A O 1
ATOM 1126 N N . ARG A 1 150 ? 7.178 17.245 6.986 1.00 11.20 261 ARG A N 1
ATOM 1127 C CA . ARG A 1 150 ? 6.577 18.371 7.697 1.00 11.95 261 ARG A CA 1
ATOM 1128 C C . ARG A 1 150 ? 6.697 18.205 9.199 1.00 12.25 261 ARG A C 1
ATOM 1129 O O . ARG A 1 150 ? 7.319 17.247 9.667 1.00 11.64 261 ARG A O 1
ATOM 1137 N N . CYS A 1 151 ? 6.099 19.122 9.957 1.00 11.13 262 CYS A N 1
ATOM 1138 C CA . CYS A 1 151 ? 6.314 19.139 11.416 1.00 10.64 262 CYS A CA 1
ATOM 1139 C C . CYS A 1 151 ? 5.262 18.426 12.261 1.00 12.23 262 CYS A C 1
ATOM 1140 O O . CYS A 1 151 ? 4.104 18.282 11.838 1.00 11.50 262 CYS A O 1
ATOM 1143 N N . PHE A 1 152 ? 5.666 18.046 13.477 1.00 11.87 263 PHE A N 1
ATOM 1144 C CA . PHE A 1 152 ? 4.779 17.322 14.392 1.00 11.96 263 PHE A CA 1
ATOM 1145 C C . PHE A 1 152 ? 4.825 17.947 15.783 1.00 12.54 263 PHE A C 1
ATOM 1146 O O . PHE A 1 152 ? 5.455 18.990 15.961 1.00 11.58 263 PHE A O 1
ATOM 1154 N N . SER A 1 153 ? 4.184 17.294 16.761 1.00 11.35 264 SER A N 1
ATOM 1155 C CA . SER A 1 153 ? 4.131 17.845 18.109 1.00 10.64 264 SER A CA 1
ATOM 1156 C C . SER A 1 153 ? 5.492 17.945 18.810 1.00 11.58 264 SER A C 1
ATOM 1157 O O . SER A 1 153 ? 5.652 18.661 19.800 1.00 12.06 264 SER A O 1
ATOM 1160 N N . GLN A 1 154 ? 6.442 17.177 18.314 1.00 10.13 265 GLN A N 1
ATOM 1161 C CA . GLN A 1 154 ? 7.812 17.209 18.805 1.00 10.80 265 GLN A CA 1
ATOM 1162 C C . GLN A 1 154 ? 8.706 17.245 17.551 1.00 11.50 265 GLN A C 1
ATOM 1163 O O . GLN A 1 154 ? 8.283 16.855 16.439 1.00 11.60 265 GLN A O 1
ATOM 1169 N N . PRO A 1 155 ? 9.930 17.744 17.698 1.00 11.08 266 PRO A N 1
ATOM 1170 C CA . PRO A 1 155 ? 10.944 17.847 16.634 1.00 11.82 266 PRO A CA 1
ATOM 1171 C C . PRO A 1 155 ? 10.968 16.494 15.889 1.00 11.31 266 PRO A C 1
ATOM 1172 O O . PRO A 1 155 ? 11.051 15.421 16.499 1.00 12.62 266 PRO A O 1
ATOM 1176 N N . ARG A 1 156 ? 10.939 16.556 14.559 1.00 11.42 267 ARG A N 1
ATOM 1177 C CA . ARG A 1 156 ? 10.827 15.334 13.779 1.00 12.17 267 ARG A CA 1
ATOM 1178 C C . ARG A 1 156 ? 12.120 14.888 13.134 1.00 11.46 267 ARG A C 1
ATOM 1179 O O . ARG A 1 156 ? 12.803 15.688 12.442 1.00 12.99 267 ARG A O 1
ATOM 1187 N N . HIS A 1 157 ? 12.481 13.615 13.334 1.00 11.55 268 HIS A N 1
ATOM 1188 C CA . HIS A 1 157 ? 13.657 13.112 12.638 1.00 10.32 268 HIS A CA 1
ATOM 1189 C C . HIS A 1 157 ? 13.101 12.327 11.477 1.00 12.43 268 HIS A C 1
ATOM 1190 O O . HIS A 1 157 ? 12.325 11.379 11.656 1.00 12.58 268 HIS A O 1
ATOM 1197 N N . ILE A 1 158 ? 13.457 12.734 10.265 1.00 11.17 269 ILE A N 1
ATOM 1198 C CA . ILE A 1 158 ? 12.876 12.142 9.052 1.00 12.16 269 ILE A CA 1
ATOM 1199 C C . ILE A 1 158 ? 13.638 10.982 8.438 1.00 11.28 269 ILE A C 1
ATOM 1200 O O . ILE A 1 158 ? 13.039 9.955 8.056 1.00 14.03 269 ILE A O 1
ATOM 1205 N N . SER A 1 159 ? 14.945 11.128 8.365 1.00 12.33 270 SER A N 1
ATOM 1206 C CA . SER A 1 159 ? 15.797 10.089 7.724 1.00 12.60 270 SER A CA 1
ATOM 1207 C C . SER A 1 159 ? 16.198 9.089 8.807 1.00 14.20 270 SER A C 1
ATOM 1208 O O . SER A 1 159 ? 17.318 9.068 9.285 1.00 15.94 270 SER A O 1
ATOM 1211 N N . VAL A 1 160 ? 15.256 8.224 9.180 1.00 13.97 271 VAL A N 1
ATOM 1212 C CA . VAL A 1 160 ? 15.533 7.333 10.313 1.00 15.67 271 VAL A CA 1
ATOM 1213 C C . VAL A 1 160 ? 16.169 5.988 10.041 1.00 16.72 271 VAL A C 1
ATOM 1214 O O . VAL A 1 160 ? 16.620 5.331 10.972 1.00 16.30 271 VAL A O 1
ATOM 1218 N N . ALA A 1 161 ? 16.163 5.568 8.782 1.00 17.55 272 ALA A N 1
ATOM 1219 C CA . ALA A 1 161 ? 16.698 4.259 8.408 1.00 16.55 272 ALA A CA 1
ATOM 1220 C C . ALA A 1 161 ? 17.384 4.435 7.072 1.00 16.28 272 ALA A C 1
ATOM 1221 O O . ALA A 1 161 ? 16.819 4.172 6.015 1.00 16.39 272 ALA A O 1
ATOM 1223 N N . MET A 1 162 ? 18.624 4.875 7.154 1.00 17.05 273 MET A N 1
ATOM 1224 C CA . MET A 1 162 ? 19.426 5.192 5.978 1.00 19.49 273 MET A CA 1
ATOM 1225 C C . MET A 1 162 ? 20.146 3.973 5.414 1.00 19.07 273 MET A C 1
ATOM 1226 O O . MET A 1 162 ? 20.755 3.231 6.180 1.00 19.90 273 MET A O 1
ATOM 1231 N N . ASP A 1 163 ? 20.145 3.830 4.094 1.00 20.44 274 ASP A N 1
ATOM 1232 C CA . ASP A 1 163 ? 20.830 2.669 3.502 1.00 22.84 274 ASP A CA 1
ATOM 1233 C C . ASP A 1 163 ? 22.328 2.603 3.859 1.00 25.45 274 ASP A C 1
ATOM 1234 O O . ASP A 1 163 ? 22.869 1.520 4.160 1.00 24.25 274 ASP A O 1
ATOM 1239 N N . LYS A 1 164 ? 22.983 3.759 3.925 1.00 26.23 275 LYS A N 1
ATOM 1240 C CA . LYS A 1 164 ? 24.403 3.793 4.277 1.00 29.27 275 LYS A CA 1
ATOM 1241 C C . LYS A 1 164 ? 24.693 3.344 5.718 1.00 28.77 275 LYS A C 1
ATOM 1242 O O . LYS A 1 164 ? 25.839 3.103 6.090 1.00 30.79 275 LYS A O 1
ATOM 1248 N N . PHE A 1 165 ? 23.667 3.259 6.546 1.00 26.43 276 PHE A N 1
ATOM 1249 C CA . PHE A 1 165 ? 23.842 2.791 7.912 1.00 25.70 276 PHE A CA 1
ATOM 1250 C C . PHE A 1 165 ? 23.088 1.468 8.122 1.00 23.22 276 PHE A C 1
ATOM 1251 O O . PHE A 1 165 ? 22.728 1.157 9.235 1.00 22.58 276 PHE A O 1
ATOM 1259 N N . GLY A 1 166 ? 22.854 0.714 7.040 1.00 22.81 277 GLY A N 1
ATOM 1260 C CA . GLY A 1 166 ? 22.167 -0.567 7.126 1.00 22.48 277 GLY A CA 1
ATOM 1261 C C . GLY A 1 166 ? 20.706 -0.475 7.503 1.00 23.19 277 GLY A C 1
ATOM 1262 O O . GLY A 1 166 ? 20.130 -1.381 8.111 1.00 22.79 277 GLY A O 1
ATOM 1263 N N . PHE A 1 167 ? 20.089 0.635 7.128 1.00 22.94 278 PHE A N 1
ATOM 1264 C CA . PHE A 1 167 ? 18.684 0.868 7.423 1.00 23.32 278 PHE A CA 1
ATOM 1265 C C . PHE A 1 167 ? 18.354 0.855 8.916 1.00 23.50 278 PHE A C 1
ATOM 1266 O O . PHE A 1 167 ? 17.219 0.581 9.334 1.00 23.11 278 PHE A O 1
ATOM 1274 N N . SER A 1 168 ? 19.341 1.227 9.718 1.00 23.51 279 SER A N 1
ATOM 1275 C CA . SER A 1 168 ? 19.178 1.258 11.151 1.00 24.15 279 SER A CA 1
ATOM 1276 C C . SER A 1 168 ? 19.673 2.585 11.719 1.00 23.25 279 SER A C 1
ATOM 1277 O O . SER A 1 168 ? 20.643 3.155 11.247 1.00 21.72 279 SER A O 1
ATOM 1280 N N . LEU A 1 169 ? 18.983 3.076 12.728 1.00 23.81 280 LEU A N 1
ATOM 1281 C CA . LEU A 1 169 ? 19.367 4.301 13.398 1.00 24.66 280 LEU A CA 1
ATOM 1282 C C . LEU A 1 169 ? 20.732 4.077 14.106 1.00 26.32 280 LEU A C 1
ATOM 1283 O O . LEU A 1 169 ? 20.876 3.130 14.876 1.00 27.63 280 LEU A O 1
ATOM 1288 N N . PRO A 1 170 ? 21.753 4.921 13.832 1.00 26.23 281 PRO A N 1
ATOM 1289 C CA . PRO A 1 170 ? 23.095 4.822 14.440 1.00 26.57 281 PRO A CA 1
ATOM 1290 C C . PRO A 1 170 ? 23.025 4.683 15.962 1.00 27.08 281 PRO A C 1
ATOM 1291 O O . PRO A 1 170 ? 23.757 3.902 16.572 1.00 28.01 281 PRO A O 1
ATOM 1295 N N . TYR A 1 171 ? 22.150 5.478 16.567 1.00 26.64 282 TYR A N 1
ATOM 1296 C CA . TYR A 1 171 ? 21.917 5.477 17.999 1.00 25.39 282 TYR A CA 1
ATOM 1297 C C . TYR A 1 171 ? 20.630 6.238 18.160 1.00 26.02 282 TYR A C 1
ATOM 1298 O O . TYR A 1 171 ? 20.271 7.060 17.300 1.00 24.69 282 TYR A O 1
ATOM 1307 N N . VAL A 1 172 ? 19.930 5.987 19.258 1.00 25.46 283 VAL A N 1
ATOM 1308 C CA . VAL A 1 172 ? 18.634 6.577 19.466 1.00 24.69 283 VAL A CA 1
ATOM 1309 C C . VAL A 1 172 ? 18.610 8.099 19.479 1.00 22.96 283 VAL A C 1
ATOM 1310 O O . VAL A 1 172 ? 17.566 8.680 19.191 1.00 23.69 283 VAL A O 1
ATOM 1314 N N . GLN A 1 173 ? 19.747 8.739 19.791 1.00 20.82 284 GLN A N 1
ATOM 1315 C CA . GLN A 1 173 ? 19.803 10.208 19.832 1.00 20.27 284 GLN A CA 1
ATOM 1316 C C . GLN A 1 173 ? 20.258 10.835 18.520 1.00 19.60 284 GLN A C 1
ATOM 1317 O O . GLN A 1 173 ? 20.466 12.047 18.463 1.00 20.42 284 GLN A O 1
ATOM 1323 N N . TYR A 1 174 ? 20.455 10.017 17.485 1.00 18.45 285 TYR A N 1
ATOM 1324 C CA . TYR A 1 174 ? 20.927 10.523 16.203 1.00 16.96 285 TYR A CA 1
ATOM 1325 C C . TYR A 1 174 ? 19.863 11.411 15.540 1.00 16.77 285 TYR A C 1
ATOM 1326 O O . TYR A 1 174 ? 18.691 11.024 15.452 1.00 17.16 285 TYR A O 1
ATOM 1335 N N . PHE A 1 175 ? 20.271 12.611 15.118 1.00 14.74 286 PHE A N 1
ATOM 1336 C CA . PHE A 1 175 ? 19.320 13.563 14.551 1.00 14.56 286 PHE A CA 1
ATOM 1337 C C . PHE A 1 175 ? 19.830 14.141 13.240 1.00 16.04 286 PHE A C 1
ATOM 1338 O O . PHE A 1 175 ? 19.406 15.219 12.794 1.00 16.97 286 PHE A O 1
ATOM 1346 N N . GLY A 1 176 ? 20.732 13.406 12.603 1.00 16.04 287 GLY A N 1
ATOM 1347 C CA . GLY A 1 176 ?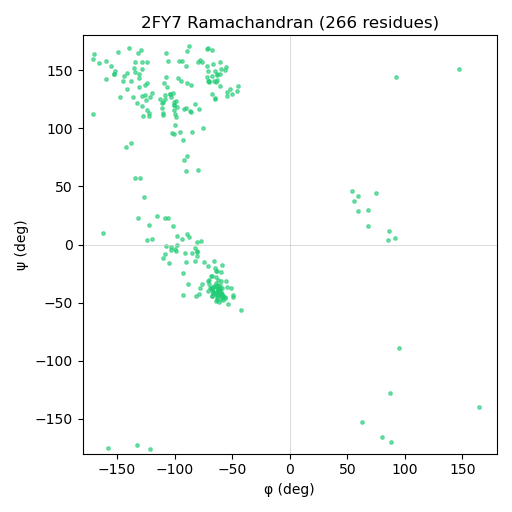 21.269 13.874 11.325 1.00 15.73 287 GLY A CA 1
ATOM 1348 C C . GLY A 1 176 ? 20.494 13.497 10.090 1.00 15.51 287 GLY A C 1
ATOM 1349 O O . GLY A 1 176 ? 19.569 12.690 10.133 1.00 16.85 287 GLY A O 1
ATOM 1350 N N . GLY A 1 177 ? 20.893 14.099 8.962 1.00 13.28 288 GLY A N 1
ATOM 1351 C CA . GLY A 1 177 ? 20.320 13.777 7.681 1.00 12.78 288 GLY A CA 1
ATOM 1352 C C . GLY A 1 177 ? 19.205 14.700 7.277 1.00 14.10 288 GLY A C 1
ATOM 1353 O O . GLY A 1 177 ? 19.439 15.696 6.594 1.00 12.97 288 GLY A O 1
ATOM 1354 N N . VAL A 1 178 ? 17.992 14.346 7.682 1.00 11.44 289 VAL A N 1
ATOM 1355 C CA . VAL A 1 178 ? 16.813 15.161 7.330 1.00 11.84 289 VAL A CA 1
ATOM 1356 C C . VAL A 1 178 ? 15.982 15.266 8.601 1.00 12.82 289 VAL A C 1
ATOM 1357 O O . VAL A 1 178 ? 15.682 14.238 9.247 1.00 12.30 289 VAL A O 1
ATOM 1361 N N . SER A 1 179 ? 15.650 16.494 8.987 1.00 11.68 290 SER A N 1
ATOM 1362 C CA . SER A 1 179 ? 14.834 16.678 10.187 1.00 13.19 290 SER A CA 1
ATOM 1363 C C . SER A 1 179 ? 13.834 17.782 9.921 1.00 12.80 290 SER A C 1
ATOM 1364 O O . SER A 1 179 ? 13.936 18.492 8.911 1.00 14.30 290 SER A O 1
ATOM 1367 N N . ALA A 1 180 ? 12.862 17.937 10.814 1.00 13.28 291 ALA A N 1
ATOM 1368 C CA . ALA A 1 180 ? 11.907 19.031 10.659 1.00 14.39 291 ALA A CA 1
ATOM 1369 C C . ALA A 1 180 ? 11.587 19.620 12.015 1.00 14.91 291 ALA A C 1
ATOM 1370 O O . ALA A 1 180 ? 11.369 18.870 12.978 1.00 14.82 291 ALA A O 1
ATOM 1372 N N . LEU A 1 181 ? 11.597 20.946 12.092 1.00 13.20 292 LEU A N 1
ATOM 1373 C CA . LEU A 1 181 ? 11.242 21.661 13.349 1.00 11.89 292 LEU A CA 1
ATOM 1374 C C . LEU A 1 181 ? 10.237 22.736 13.038 1.00 11.89 292 LEU A C 1
ATOM 1375 O O . LEU A 1 181 ? 10.346 23.428 12.025 1.00 11.06 292 LEU A O 1
ATOM 1380 N N . SER A 1 182 ? 9.203 22.835 13.860 1.00 10.90 293 SER A N 1
ATOM 1381 C CA . SER A 1 182 ? 8.268 23.921 13.653 1.00 11.40 293 SER A CA 1
ATOM 1382 C C . SER A 1 182 ? 8.987 25.238 13.974 1.00 11.33 293 SER A C 1
ATOM 1383 O O . SER A 1 182 ? 10.049 25.242 14.613 1.00 11.28 293 SER A O 1
ATOM 1386 N N . LYS A 1 183 ? 8.378 26.356 13.593 1.00 11.56 294 LYS A N 1
ATOM 1387 C CA . LYS A 1 183 ? 8.980 27.663 13.867 1.00 11.20 294 LYS A CA 1
ATOM 1388 C C . LYS A 1 183 ? 9.133 27.794 15.386 1.00 12.25 294 LYS A C 1
ATOM 1389 O O . LYS A 1 183 ? 10.169 28.281 15.872 1.00 11.62 294 LYS A O 1
ATOM 1395 N N . GLN A 1 184 ? 8.108 27.381 16.136 1.00 12.41 295 GLN A N 1
ATOM 1396 C CA . GLN A 1 184 ? 8.178 27.453 17.628 1.00 13.16 295 GLN A CA 1
ATOM 1397 C C . GLN A 1 184 ? 9.342 26.620 18.201 1.00 12.49 295 GLN A C 1
ATOM 1398 O O . GLN A 1 184 ? 10.056 27.046 19.139 1.00 12.03 295 GLN A O 1
ATOM 1404 N N . GLN A 1 185 ? 9.495 25.425 17.655 1.00 10.01 296 GLN A N 1
ATOM 1405 C CA . GLN A 1 185 ? 10.528 24.508 18.130 1.00 11.66 296 GLN A CA 1
ATOM 1406 C C . GLN A 1 185 ? 11.911 25.042 17.827 1.00 11.83 296 GLN A C 1
ATOM 1407 O O . GLN A 1 185 ? 12.827 24.982 18.656 1.00 11.42 296 GLN A O 1
ATOM 1413 N N . PHE A 1 186 ? 12.063 25.586 16.634 1.00 10.54 297 PHE A N 1
ATOM 1414 C CA . PHE A 1 186 ? 13.379 26.100 16.253 1.00 11.41 297 PHE A CA 1
ATOM 1415 C C . PHE A 1 186 ? 13.728 27.333 17.108 1.00 11.39 297 PHE A C 1
ATOM 1416 O O . PHE A 1 186 ? 14.847 27.457 17.630 1.00 10.53 297 PHE A O 1
ATOM 1424 N N . LEU A 1 187 ? 12.758 28.236 17.272 1.00 10.54 298 LEU A N 1
ATOM 1425 C CA . LEU A 1 187 ? 13.037 29.449 18.037 1.00 10.83 298 LEU A CA 1
ATOM 1426 C C . LEU A 1 187 ? 13.359 29.161 19.486 1.00 12.17 298 LEU A C 1
ATOM 1427 O O . LEU A 1 187 ? 14.209 29.845 20.079 1.00 13.46 298 LEU A O 1
ATOM 1432 N N . THR A 1 188 ? 12.704 28.164 20.070 1.00 12.04 299 THR A N 1
ATOM 1433 C CA . THR A 1 188 ? 12.935 27.944 21.499 1.00 13.63 299 THR A CA 1
ATOM 1434 C C . THR A 1 188 ? 14.310 27.370 21.859 1.00 14.27 299 THR A C 1
ATOM 1435 O O . THR A 1 188 ? 14.756 27.499 23.014 1.00 12.45 299 THR A O 1
ATOM 1439 N N . ILE A 1 189 ? 14.982 26.782 20.877 1.00 12.15 300 ILE A N 1
ATOM 1440 C CA . ILE A 1 189 ? 16.359 26.308 21.092 1.00 12.62 300 ILE A CA 1
ATOM 1441 C C . ILE A 1 189 ? 17.390 27.330 20.565 1.00 13.44 300 ILE A C 1
ATOM 1442 O O . ILE A 1 189 ? 18.589 27.025 20.529 1.00 12.40 300 ILE A O 1
ATOM 1447 N N . ASN A 1 190 ? 16.927 28.517 20.151 1.00 11.67 301 ASN A N 1
ATOM 1448 C CA . ASN A 1 190 ? 17.783 29.565 19.568 1.00 12.96 301 ASN A CA 1
ATOM 1449 C C . ASN A 1 190 ? 18.454 29.001 18.329 1.00 13.49 301 ASN A C 1
ATOM 1450 O O . ASN A 1 190 ? 19.614 29.212 18.062 1.00 13.50 301 ASN A O 1
ATOM 1455 N N . GLY A 1 191 ? 17.692 28.261 17.544 1.00 11.38 302 GLY A N 1
ATOM 1456 C CA . GLY A 1 191 ? 18.259 27.709 16.329 1.00 12.05 302 GLY A CA 1
ATOM 1457 C C . GLY A 1 191 ? 19.412 26.736 16.545 1.00 12.64 302 GLY A C 1
ATOM 1458 O O . GLY A 1 191 ? 19.527 26.110 17.606 1.00 12.69 302 GLY A O 1
ATOM 1459 N N . PHE A 1 192 ? 20.284 26.671 15.545 1.00 12.68 303 PHE A N 1
ATOM 1460 C CA . PHE A 1 192 ? 21.403 25.721 15.562 1.00 11.57 303 PHE A CA 1
ATOM 1461 C C . PHE A 1 192 ? 22.735 26.418 15.847 1.00 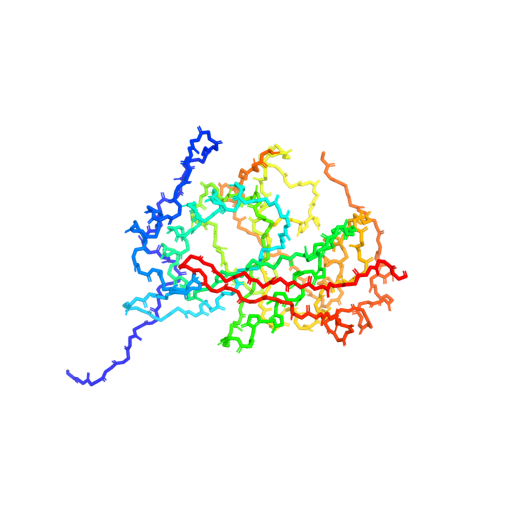11.34 303 PHE A C 1
ATOM 1462 O O . PHE A 1 192 ? 22.846 27.607 15.645 1.00 12.62 303 PHE A O 1
ATOM 1470 N N . PRO A 1 193 ? 23.752 25.675 16.330 1.00 13.98 304 PRO A N 1
ATOM 1471 C CA . PRO A 1 193 ? 25.047 26.337 16.597 1.00 13.36 304 PRO A CA 1
ATOM 1472 C C . PRO A 1 193 ? 25.674 26.845 15.283 1.00 13.95 304 PRO A C 1
ATOM 1473 O O . PRO A 1 193 ? 25.510 26.226 14.214 1.00 15.20 304 PRO A O 1
ATOM 1477 N N . ASN A 1 194 ? 26.428 27.940 15.360 1.00 13.24 305 ASN A N 1
ATOM 1478 C CA . ASN A 1 194 ? 27.076 28.520 14.170 1.00 15.36 305 ASN A CA 1
ATOM 1479 C C . ASN A 1 194 ? 28.562 28.225 14.067 1.00 17.08 305 ASN A C 1
ATOM 1480 O O . ASN A 1 194 ? 29.198 28.586 13.069 1.00 16.41 305 ASN A O 1
ATOM 1485 N N . ASN A 1 195 ? 29.107 27.580 15.080 1.00 17.70 306 ASN A N 1
ATOM 1486 C CA . ASN A 1 195 ? 30.542 27.362 15.057 1.00 20.31 306 ASN A CA 1
ATOM 1487 C C . ASN A 1 195 ? 31.054 25.952 14.817 1.00 21.27 306 ASN A C 1
ATOM 1488 O O . ASN A 1 195 ? 32.210 25.614 15.173 1.00 21.83 306 ASN A O 1
ATOM 1493 N N . TYR A 1 196 ? 30.225 25.117 14.203 1.00 21.21 307 TYR A N 1
ATOM 1494 C CA . TYR A 1 196 ? 30.692 23.780 13.852 1.00 22.16 307 TYR A CA 1
ATOM 1495 C C . TYR A 1 196 ? 31.249 23.808 12.427 1.00 23.45 307 TYR A C 1
ATOM 1496 O O . TYR A 1 196 ? 30.535 23.571 11.441 1.00 24.48 307 TYR A O 1
ATOM 1505 N N . TRP A 1 197 ? 32.538 24.093 12.319 1.00 25.12 308 TRP A N 1
ATOM 1506 C CA . TRP A 1 197 ? 33.191 24.174 11.032 1.00 25.58 308 TRP A CA 1
ATOM 1507 C C . TRP A 1 197 ? 33.773 22.816 10.666 1.00 27.92 308 TRP A C 1
ATOM 1508 O O . TRP A 1 197 ? 35.002 22.623 10.686 1.00 28.57 308 TRP A O 1
ATOM 1519 N N . GLY A 1 198 ? 32.884 21.891 10.327 1.00 28.72 309 GLY A N 1
ATOM 1520 C CA . GLY A 1 198 ? 33.300 20.540 9.970 1.00 31.74 309 GLY A CA 1
ATOM 1521 C C . GLY A 1 198 ? 33.868 19.768 11.158 1.00 33.64 309 GLY A C 1
ATOM 1522 O O . GLY A 1 198 ? 34.528 18.744 10.982 1.00 35.17 309 GLY A O 1
ATOM 1523 N N . TRP A 1 199 ? 33.630 20.244 12.378 1.00 34.33 310 TRP A N 1
ATOM 1524 C CA . TRP A 1 199 ? 34.147 19.551 13.562 1.00 34.88 310 TRP A CA 1
ATOM 1525 C C . TRP A 1 199 ? 33.452 18.204 13.777 1.00 34.89 310 TRP A C 1
ATOM 1526 O O . TRP A 1 199 ? 34.034 17.293 14.364 1.00 35.90 310 TRP A O 1
ATOM 1537 N N . GLY A 1 200 ? 32.215 18.087 13.298 1.00 34.16 311 GLY A N 1
ATOM 1538 C CA . GLY A 1 200 ? 31.449 16.867 13.507 1.00 32.24 311 GLY A CA 1
ATOM 1539 C C . GLY A 1 200 ? 30.615 16.997 14.784 1.00 31.40 311 GLY A C 1
ATOM 1540 O O . GLY A 1 200 ? 31.048 17.621 15.770 1.00 32.14 311 GLY A O 1
ATOM 1541 N N . GLY A 1 201 ? 29.417 16.427 14.780 1.00 28.29 312 GLY A N 1
ATOM 1542 C CA . GLY A 1 201 ? 28.587 16.484 15.963 1.00 26.11 312 GLY A CA 1
ATOM 1543 C C . GLY A 1 201 ? 27.608 17.647 16.076 1.00 22.61 312 GLY A C 1
ATOM 1544 O O . GLY A 1 201 ? 26.963 17.790 17.113 1.00 21.57 312 GLY A O 1
ATOM 1545 N N . GLU A 1 202 ? 27.485 18.480 15.044 1.00 20.89 313 GLU A N 1
ATOM 1546 C CA . GLU A 1 202 ? 26.525 19.590 15.158 1.00 19.87 313 GLU A CA 1
ATOM 1547 C C . GLU A 1 202 ? 25.096 19.046 15.385 1.00 19.28 313 GLU A C 1
ATOM 1548 O O . GLU A 1 202 ? 24.272 19.701 16.024 1.00 18.78 313 GLU A O 1
ATOM 1554 N N . ASP A 1 203 ? 24.787 17.876 14.839 1.00 18.57 314 ASP A N 1
ATOM 1555 C CA . ASP A 1 203 ? 23.442 17.304 15.040 1.00 19.47 314 ASP A CA 1
ATOM 1556 C C . ASP A 1 203 ? 23.268 16.828 16.453 1.00 17.63 314 ASP A C 1
ATOM 1557 O O . ASP A 1 203 ? 22.151 16.844 16.974 1.00 17.56 314 ASP A O 1
ATOM 1562 N N . ASP A 1 204 ? 24.346 16.374 17.081 1.00 18.14 315 ASP A N 1
ATOM 1563 C CA . ASP A 1 204 ? 24.220 15.971 18.479 1.00 18.18 315 ASP A CA 1
ATOM 1564 C C . ASP A 1 204 ? 24.008 17.207 19.352 1.00 17.50 315 ASP A C 1
ATOM 1565 O O . ASP A 1 204 ? 23.326 17.160 20.377 1.00 16.63 315 ASP A O 1
ATOM 1570 N N . ASP A 1 205 ? 24.615 18.324 18.969 1.00 15.61 316 ASP A N 1
ATOM 1571 C CA . ASP A 1 205 ? 24.423 19.553 19.737 1.00 16.44 316 ASP A CA 1
ATOM 1572 C C . ASP A 1 205 ? 22.930 19.968 19.618 1.00 14.69 316 ASP A C 1
ATOM 1573 O O . ASP A 1 205 ? 22.308 20.398 20.601 1.00 15.60 316 ASP A O 1
ATOM 1578 N N . ILE A 1 206 ? 22.376 19.844 18.416 1.00 15.49 317 ILE A N 1
ATOM 1579 C CA . ILE A 1 206 ? 20.982 20.229 18.175 1.00 15.16 317 ILE A CA 1
ATOM 1580 C C . ILE A 1 206 ? 20.089 19.326 19.023 1.00 15.07 317 ILE A C 1
ATOM 1581 O O . ILE A 1 206 ? 19.159 19.798 19.667 1.00 14.30 317 ILE A O 1
ATOM 1586 N N . PHE A 1 207 ? 20.394 18.043 19.029 1.00 15.05 318 PHE A N 1
ATOM 1587 C CA . PHE A 1 207 ? 19.628 17.093 19.865 1.00 15.36 318 PHE A CA 1
ATOM 1588 C C . PHE A 1 207 ? 19.714 17.524 21.348 1.00 15.55 318 PHE A C 1
ATOM 1589 O O . PHE A 1 207 ? 18.720 17.558 22.048 1.00 14.37 318 PHE A O 1
ATOM 1597 N N . ASN A 1 208 ? 20.906 17.874 21.838 1.00 14.02 319 ASN A N 1
ATOM 1598 C CA . ASN A 1 208 ? 21.031 18.312 23.214 1.00 14.67 319 ASN A CA 1
ATOM 1599 C C . ASN A 1 208 ? 20.166 19.580 23.496 1.00 13.60 319 ASN A C 1
ATOM 1600 O O . ASN A 1 208 ? 19.587 19.704 24.585 1.00 13.43 319 ASN A O 1
ATOM 1605 N N . ARG A 1 209 ? 20.135 20.527 22.553 1.00 12.55 320 ARG A N 1
ATOM 1606 C CA . ARG A 1 209 ? 19.317 21.730 22.742 1.00 13.07 320 ARG A CA 1
ATOM 1607 C C . ARG A 1 209 ? 17.858 21.344 22.903 1.00 13.41 320 ARG A C 1
ATOM 1608 O O . ARG A 1 209 ? 17.164 21.840 23.802 1.00 12.13 320 ARG A O 1
ATOM 1616 N N . LEU A 1 210 ? 17.380 20.470 22.016 1.00 14.39 321 LEU A N 1
ATOM 1617 C CA . LEU A 1 210 ? 15.968 20.066 22.087 1.00 16.03 321 LEU A CA 1
ATOM 1618 C C . LEU A 1 210 ? 15.650 19.438 23.446 1.00 15.29 321 LEU A C 1
ATOM 1619 O O . LEU A 1 210 ? 14.635 19.738 24.040 1.00 14.03 321 LEU A O 1
ATOM 1624 N N . VAL A 1 211 ? 16.526 18.578 23.935 1.00 15.08 322 VAL A N 1
ATOM 1625 C CA . VAL A 1 211 ? 16.281 17.893 25.215 1.00 16.83 322 VAL A CA 1
ATOM 1626 C C . VAL A 1 211 ? 16.319 18.868 26.380 1.00 16.50 322 VAL A C 1
ATOM 1627 O O . VAL A 1 211 ? 15.501 18.828 27.333 1.00 16.44 322 VAL A O 1
ATOM 1631 N N . PHE A 1 212 ? 17.239 19.803 26.304 1.00 16.50 323 PHE A N 1
ATOM 1632 C CA . PHE A 1 212 ? 17.324 20.789 27.364 1.00 17.41 323 PHE A CA 1
ATOM 1633 C C . PHE A 1 212 ? 16.049 21.630 27.457 1.00 17.40 323 PHE A C 1
ATOM 1634 O O . PHE A 1 212 ? 15.641 22.043 28.541 1.00 17.80 323 PHE A O 1
ATOM 1642 N N . ARG A 1 213 ? 15.388 21.833 26.322 1.00 13.61 324 ARG A N 1
ATOM 1643 C CA . ARG A 1 213 ? 14.156 22.601 26.298 1.00 12.36 324 ARG A CA 1
ATOM 1644 C C . ARG A 1 213 ? 12.926 21.742 26.562 1.00 12.92 324 ARG A C 1
ATOM 1645 O O . ARG A 1 213 ? 11.789 22.221 26.465 1.00 13.02 324 ARG A O 1
ATOM 1653 N N . GLY A 1 214 ? 13.165 20.480 26.902 1.00 11.28 325 GLY A N 1
ATOM 1654 C CA . GLY A 1 214 ? 12.068 19.602 27.237 1.00 13.15 325 GLY A CA 1
ATOM 1655 C C . GLY A 1 214 ? 11.395 18.889 26.088 1.00 13.66 325 GLY A C 1
ATOM 1656 O O . GLY A 1 214 ? 10.347 18.276 26.287 1.00 13.86 325 GLY A O 1
ATOM 1657 N N . MET A 1 215 ? 12.008 18.940 24.902 1.00 13.47 326 MET A N 1
ATOM 1658 C CA . MET A 1 215 ? 11.434 18.278 23.752 1.00 14.32 326 MET A CA 1
ATOM 1659 C C . MET A 1 215 ? 11.996 16.871 23.563 1.00 13.91 326 MET A C 1
ATOM 1660 O O . MET A 1 215 ? 13.056 16.536 24.119 1.00 14.79 326 MET A O 1
ATOM 1665 N N . SER A 1 216 ? 11.251 16.021 22.848 1.00 13.76 327 SER A N 1
ATOM 1666 C CA . SER A 1 216 ? 11.719 14.677 22.537 1.00 13.39 327 SER A CA 1
ATOM 1667 C C . SER A 1 216 ? 11.736 14.574 21.004 1.00 13.87 327 SER A C 1
ATOM 1668 O O . SER A 1 216 ? 11.453 15.551 20.314 1.00 14.64 327 SER A O 1
ATOM 1671 N N . ILE A 1 217 ? 12.059 13.404 20.478 1.00 13.75 328 ILE A N 1
ATOM 1672 C CA . ILE A 1 217 ? 12.134 13.236 19.012 1.00 12.91 328 ILE A CA 1
ATOM 1673 C C . ILE A 1 217 ? 10.981 12.397 18.515 1.00 12.96 328 ILE A C 1
ATOM 1674 O O . ILE A 1 217 ? 10.718 11.307 19.051 1.00 13.37 328 ILE A O 1
ATOM 1679 N N . SER A 1 218 ? 10.281 12.919 17.518 1.00 11.45 329 SER A N 1
ATOM 1680 C CA . SER A 1 218 ? 9.208 12.210 16.845 1.00 12.61 329 SER A CA 1
ATOM 1681 C C . SER A 1 218 ? 9.833 11.539 15.598 1.00 12.88 329 SER A C 1
ATOM 1682 O O . SER A 1 218 ? 10.696 12.127 14.937 1.00 13.00 329 SER A O 1
ATOM 1685 N N . ARG A 1 219 ? 9.418 10.310 15.292 1.00 12.70 330 ARG A N 1
ATOM 1686 C CA . ARG A 1 219 ? 9.919 9.633 14.092 1.00 12.03 330 ARG A CA 1
ATOM 1687 C C . ARG A 1 219 ? 8.832 8.829 13.386 1.00 13.08 330 ARG A C 1
ATOM 1688 O O . ARG A 1 219 ? 7.950 8.276 14.019 1.00 13.15 330 ARG A O 1
ATOM 1696 N N . PRO A 1 220 ? 8.917 8.737 12.055 1.00 12.84 331 PRO A N 1
ATOM 1697 C CA . PRO A 1 220 ? 7.918 7.916 11.340 1.00 13.19 331 PRO A CA 1
ATOM 1698 C C . PRO A 1 220 ? 8.255 6.457 11.656 1.00 15.36 331 PRO A C 1
ATOM 1699 O O . PRO A 1 220 ? 9.321 6.143 12.135 1.00 15.69 331 PRO A O 1
ATOM 1703 N N . ASN A 1 221 ? 7.341 5.559 11.320 1.00 17.57 332 ASN A N 1
ATOM 1704 C CA . ASN A 1 221 ? 7.603 4.146 11.463 1.00 18.88 332 ASN A CA 1
ATOM 1705 C C . ASN A 1 221 ? 8.823 3.866 10.559 1.00 17.33 332 ASN A C 1
ATOM 1706 O O . ASN A 1 221 ? 8.874 4.349 9.425 1.00 15.68 332 ASN A O 1
ATOM 1711 N N . ALA A 1 222 ? 9.798 3.091 11.036 1.00 17.29 333 ALA A N 1
ATOM 1712 C CA . ALA A 1 222 ? 10.991 2.824 10.239 1.00 17.74 333 ALA A CA 1
ATOM 1713 C C . ALA A 1 222 ? 10.753 2.235 8.856 1.00 18.07 333 ALA A C 1
ATOM 1714 O O . ALA A 1 222 ? 11.517 2.521 7.937 1.00 16.82 333 ALA A O 1
ATOM 1716 N N . VAL A 1 223 ? 9.694 1.436 8.704 1.00 16.84 334 VAL A N 1
ATOM 1717 C CA . VAL A 1 223 ? 9.415 0.825 7.417 1.00 17.55 334 VAL A CA 1
ATOM 1718 C C . VAL A 1 223 ? 9.193 1.899 6.361 1.00 16.91 334 VAL A C 1
ATOM 1719 O O . VAL A 1 223 ? 9.560 1.699 5.194 1.00 18.03 334 VAL A O 1
ATOM 1723 N N . VAL A 1 224 ? 8.587 3.026 6.733 1.00 14.73 335 VAL A N 1
ATOM 1724 C CA . VAL A 1 224 ? 8.384 4.057 5.704 1.00 16.01 335 VAL A CA 1
ATOM 1725 C C . VAL A 1 224 ? 9.456 5.183 5.772 1.00 14.90 335 VAL A C 1
ATOM 1726 O O . VAL A 1 224 ? 9.490 6.042 4.889 1.00 13.40 335 VAL A O 1
ATOM 1730 N N . GLY A 1 225 ? 10.328 5.099 6.779 1.00 14.34 336 GLY A N 1
ATOM 1731 C CA . GLY A 1 225 ? 11.388 6.077 7.014 1.00 14.16 336 GLY A CA 1
ATOM 1732 C C . GLY A 1 225 ? 12.735 5.831 6.326 1.00 15.33 336 GLY A C 1
ATOM 1733 O O . GLY A 1 225 ? 13.714 6.537 6.592 1.00 14.34 336 GLY A O 1
ATOM 1734 N N . THR A 1 226 ? 12.773 4.852 5.427 1.00 15.16 337 THR A N 1
ATOM 1735 C CA . THR A 1 226 ? 13.990 4.501 4.703 1.00 16.76 337 THR A CA 1
ATOM 1736 C C . THR A 1 226 ? 14.413 5.562 3.682 1.00 16.18 337 THR A C 1
ATOM 1737 O O . THR A 1 226 ? 13.562 6.170 3.036 1.00 16.50 337 THR A O 1
ATOM 1741 N N . THR A 1 227 ? 15.715 5.797 3.593 1.00 15.41 338 THR A N 1
ATOM 1742 C CA . THR A 1 227 ? 16.276 6.768 2.659 1.00 17.74 338 THR A CA 1
ATOM 1743 C C . THR A 1 227 ? 17.471 6.212 1.949 1.00 17.79 338 THR A C 1
ATOM 1744 O O . THR A 1 227 ? 18.170 5.340 2.480 1.00 17.81 338 THR A O 1
ATOM 1748 N N . ARG A 1 228 ? 17.705 6.713 0.736 1.00 18.38 339 ARG A N 1
ATOM 1749 C CA . ARG A 1 228 ? 18.888 6.347 -0.039 1.00 20.40 339 ARG A CA 1
ATOM 1750 C C . ARG A 1 228 ? 19.807 7.563 -0.011 1.00 20.25 339 ARG A C 1
ATOM 1751 O O . ARG A 1 228 ? 19.357 8.730 -0.028 1.00 19.78 339 ARG A O 1
ATOM 1759 N N . HIS A 1 229 ? 21.091 7.283 0.040 1.00 20.09 340 HIS A N 1
ATOM 1760 C CA . HIS A 1 229 ? 22.117 8.307 0.033 1.00 23.04 340 HIS A CA 1
ATOM 1761 C C . HIS A 1 229 ? 22.802 8.304 -1.353 1.00 24.54 340 HIS A C 1
ATOM 1762 O O . HIS A 1 229 ? 23.085 7.227 -1.895 1.00 23.67 340 HIS A O 1
ATOM 1769 N N . ILE A 1 230 ? 23.034 9.484 -1.943 1.00 24.10 341 ILE A N 1
ATOM 1770 C CA . ILE A 1 230 ? 23.704 9.555 -3.247 1.00 26.22 341 ILE A CA 1
ATOM 1771 C C . ILE A 1 230 ? 25.200 9.570 -2.896 1.00 30.01 341 ILE A C 1
ATOM 1772 O O . ILE A 1 230 ? 25.694 10.506 -2.259 1.00 30.67 341 ILE A O 1
ATOM 1777 N N . ARG A 1 231 ? 25.912 8.522 -3.285 1.00 35.39 342 ARG A N 1
ATOM 1778 C CA . ARG A 1 231 ? 27.336 8.408 -2.987 1.00 40.80 342 ARG A CA 1
ATOM 1779 C C . ARG A 1 231 ? 28.128 9.614 -3.456 1.00 42.90 342 ARG A C 1
ATOM 1780 O O . ARG A 1 231 ? 29.212 9.889 -2.947 1.00 42.50 342 ARG A O 1
ATOM 1788 N N . ASN A 1 241 ? 29.471 3.726 10.605 1.00 58.64 352 ASN A N 1
ATOM 1789 C CA . ASN A 1 241 ? 28.371 4.088 11.496 1.00 58.69 352 ASN A CA 1
ATOM 1790 C C . ASN A 1 241 ? 28.729 5.229 12.432 1.00 58.33 352 ASN A C 1
ATOM 1791 O O . ASN A 1 241 ? 29.546 5.065 13.337 1.00 58.37 352 ASN A O 1
ATOM 1796 N N . PRO A 1 242 ? 28.087 6.395 12.250 1.00 57.96 353 PRO A N 1
ATOM 1797 C CA . PRO A 1 242 ? 28.372 7.547 13.103 1.00 57.36 353 PRO A CA 1
ATOM 1798 C C . PRO A 1 242 ? 28.194 7.206 14.578 1.00 56.63 353 PRO A C 1
ATOM 1799 O O . PRO A 1 242 ? 27.427 6.307 14.939 1.00 56.09 353 PRO A O 1
ATOM 1803 N N . GLN A 1 243 ? 28.921 7.924 15.425 1.00 56.08 354 GLN A N 1
ATOM 1804 C CA . GLN A 1 243 ? 28.839 7.715 16.859 1.00 55.47 354 GLN A CA 1
ATOM 1805 C C . GLN A 1 243 ? 28.481 9.021 17.529 1.00 53.66 354 GLN A C 1
ATOM 1806 O O . GLN A 1 243 ? 28.708 10.092 16.976 1.00 53.16 354 GLN A O 1
ATOM 1812 N N . ARG A 1 244 ? 27.925 8.929 18.727 1.00 52.43 355 ARG A N 1
ATOM 1813 C CA . ARG A 1 244 ? 27.492 10.118 19.432 1.00 52.15 355 ARG A CA 1
ATOM 1814 C C . ARG A 1 244 ? 28.574 10.975 20.069 1.00 52.92 355 ARG A C 1
ATOM 1815 O O . ARG A 1 244 ? 29.063 10.674 21.160 1.00 53.13 355 ARG A O 1
ATOM 1823 N N . PHE A 1 245 ? 28.932 12.059 19.388 1.00 53.35 356 PHE A N 1
ATOM 1824 C CA . PHE A 1 245 ? 29.931 12.972 19.914 1.00 54.01 356 PHE A CA 1
ATOM 1825 C C . PHE A 1 245 ? 29.308 13.536 21.181 1.00 54.28 356 PHE A C 1
ATOM 1826 O O . PHE A 1 245 ? 28.107 13.812 21.213 1.00 54.43 356 PHE A O 1
ATOM 1834 N N . ASP A 1 246 ? 30.088 13.689 22.239 1.00 54.56 357 ASP A N 1
ATOM 1835 C CA . ASP A 1 246 ? 29.518 14.258 23.450 1.00 54.68 357 ASP A CA 1
ATOM 1836 C C . ASP A 1 246 ? 29.820 15.751 23.509 1.00 54.28 357 ASP A C 1
ATOM 1837 O O . ASP A 1 246 ? 30.900 16.190 23.110 1.00 54.83 357 ASP A O 1
ATOM 1842 N N . ARG A 1 247 ? 28.860 16.524 24.007 1.00 53.45 358 ARG A N 1
ATOM 1843 C CA . ARG A 1 247 ? 29.017 17.969 24.143 1.00 51.61 358 ARG A CA 1
ATOM 1844 C C . ARG A 1 247 ? 27.987 18.520 25.111 1.00 49.73 358 ARG A C 1
ATOM 1845 O O . ARG A 1 247 ? 27.644 19.697 25.060 1.00 49.73 358 ARG A O 1
ATOM 1853 N N . ILE A 1 248 ? 27.294 17.622 25.804 1.00 47.73 359 ILE A N 1
ATOM 1854 C CA . ILE A 1 248 ? 26.186 18.054 26.643 1.00 45.66 359 ILE A CA 1
ATOM 1855 C C . ILE A 1 248 ? 26.402 19.315 27.463 1.00 44.65 359 ILE A C 1
ATOM 1856 O O . ILE A 1 248 ? 25.625 20.277 27.373 1.00 43.45 359 ILE A O 1
ATOM 1861 N N . ALA A 1 249 ? 27.449 19.313 28.274 1.00 43.16 360 ALA A N 1
ATOM 1862 C CA . ALA A 1 249 ? 27.727 20.450 29.118 1.00 41.21 360 ALA A CA 1
ATOM 1863 C C . ALA A 1 249 ? 27.976 21.690 28.269 1.00 39.94 360 ALA A C 1
ATOM 1864 O O . ALA A 1 249 ? 27.559 22.797 28.627 1.00 40.01 360 ALA A O 1
ATOM 1866 N N . HIS A 1 250 ? 28.651 21.488 27.146 1.00 37.76 361 HIS A N 1
ATOM 1867 C CA . HIS A 1 250 ? 28.964 22.582 26.251 1.00 36.97 361 HIS A CA 1
ATOM 1868 C C . HIS A 1 250 ? 27.698 23.193 25.671 1.00 34.14 361 HIS A C 1
ATOM 1869 O O . HIS A 1 250 ? 27.537 24.415 25.651 1.00 34.29 361 HIS A O 1
ATOM 1876 N N . THR A 1 251 ? 26.814 22.337 25.170 1.00 30.02 362 THR A N 1
ATOM 1877 C CA . THR A 1 251 ? 25.552 22.836 24.602 1.00 25.60 362 THR A CA 1
ATOM 1878 C C . THR A 1 251 ? 24.790 23.634 25.649 1.00 24.28 362 THR A C 1
ATOM 1879 O O . THR A 1 251 ? 24.230 24.694 25.348 1.00 22.77 362 THR A O 1
ATOM 1883 N N . LYS A 1 252 ? 24.721 23.124 26.875 1.00 31.74 363 LYS A N 1
ATOM 1884 C CA . LYS A 1 252 ? 23.969 23.854 27.906 1.00 34.33 363 LYS A CA 1
ATOM 1885 C C . LYS A 1 252 ? 24.592 25.234 28.171 1.00 33.95 363 LYS A C 1
ATOM 1886 O O . LYS A 1 252 ? 23.895 26.223 28.400 1.00 32.92 363 LYS A O 1
ATOM 1892 N N . GLU A 1 253 ? 25.918 25.277 28.093 1.00 29.33 364 GLU A N 1
ATOM 1893 C CA . GLU A 1 253 ? 26.699 26.501 28.324 1.00 30.47 364 GLU A CA 1
ATOM 1894 C C . GLU A 1 253 ? 26.476 27.559 27.239 1.00 28.74 364 GLU A C 1
ATOM 1895 O O . GLU A 1 253 ? 26.262 28.744 27.515 1.00 28.09 364 GLU A O 1
ATOM 1901 N N . THR A 1 254 ? 26.479 27.081 26.006 1.00 27.44 365 THR A N 1
ATOM 1902 C CA . THR A 1 254 ? 26.439 27.949 24.834 1.00 24.91 365 THR A CA 1
ATOM 1903 C C . THR A 1 254 ? 25.173 28.109 24.006 1.00 22.87 365 THR A C 1
ATOM 1904 O O . THR A 1 254 ? 25.105 29.044 23.213 1.00 23.01 365 THR A O 1
ATOM 1908 N N . MET A 1 255 ? 24.184 27.230 24.152 1.00 20.67 366 MET A N 1
ATOM 1909 C CA . MET A 1 255 ? 23.006 27.350 23.269 1.00 18.69 366 MET A CA 1
ATOM 1910 C C . MET A 1 255 ? 22.294 28.677 23.219 1.00 17.81 366 MET A C 1
ATOM 1911 O O . MET A 1 255 ? 21.844 29.070 22.155 1.00 17.43 366 MET A O 1
ATOM 1916 N N . LEU A 1 256 ? 22.190 29.398 24.325 1.00 17.86 367 LEU A N 1
ATOM 1917 C CA . LEU A 1 256 ? 21.466 30.658 24.248 1.00 17.40 367 LEU A CA 1
ATOM 1918 C C . LEU A 1 256 ? 22.313 31.834 23.705 1.00 17.66 367 LEU A C 1
ATOM 1919 O O . LEU A 1 256 ? 21.775 32.875 23.344 1.00 18.48 367 LEU A O 1
ATOM 1924 N N . SER A 1 257 ? 23.619 31.679 23.640 1.00 17.15 368 SER A N 1
ATOM 1925 C CA . SER A 1 257 ? 24.404 32.780 23.120 1.00 17.88 368 SER A CA 1
ATOM 1926 C C . SER A 1 257 ? 24.985 32.523 21.726 1.00 16.28 368 SER A C 1
ATOM 1927 O O . SER A 1 257 ? 25.530 33.433 21.112 1.00 15.86 368 SER A O 1
ATOM 1930 N N . ASP A 1 258 ? 24.861 31.300 21.224 1.00 14.97 369 ASP A N 1
ATOM 1931 C CA . ASP A 1 258 ? 25.368 30.927 19.897 1.00 15.12 369 ASP A CA 1
ATOM 1932 C C . ASP A 1 258 ? 24.200 30.272 19.143 1.00 14.45 369 ASP A C 1
ATOM 1933 O O . ASP A 1 258 ? 23.764 29.189 19.502 1.00 14.35 369 ASP A O 1
ATOM 1938 N N . GLY A 1 259 ? 23.689 30.951 18.124 1.00 15.14 370 GLY A N 1
ATOM 1939 C CA . GLY A 1 259 ? 22.558 30.412 17.386 1.00 13.57 370 GLY A CA 1
ATOM 1940 C C . GLY A 1 259 ? 21.909 31.491 16.550 1.00 15.31 370 GLY A C 1
ATOM 1941 O O . GLY A 1 259 ? 22.582 32.325 15.955 1.00 14.36 370 GLY A O 1
ATOM 1942 N N . LEU A 1 260 ? 20.590 31.497 16.500 1.00 11.63 371 LEU A N 1
ATOM 1943 C CA . LEU A 1 260 ? 19.941 32.463 15.667 1.00 14.13 371 LEU A CA 1
ATOM 1944 C C . LEU A 1 260 ? 20.247 33.877 16.118 1.00 15.55 371 LEU A C 1
ATOM 1945 O O . LEU A 1 260 ? 20.436 34.769 15.287 1.00 15.59 371 LEU A O 1
ATOM 1950 N N . ASN A 1 261 ? 20.304 34.087 17.429 1.00 14.88 372 ASN A N 1
ATOM 1951 C CA . ASN A 1 261 ? 20.539 35.437 17.914 1.00 18.37 372 ASN A CA 1
ATOM 1952 C C . ASN A 1 261 ? 21.911 36.021 17.524 1.00 18.05 372 ASN A C 1
ATOM 1953 O O . ASN A 1 261 ? 22.035 37.231 17.332 1.00 19.57 372 ASN A O 1
ATOM 1958 N N . SER A 1 262 ? 22.908 35.164 17.339 1.00 16.73 373 SER A N 1
ATOM 1959 C CA . SER A 1 262 ? 24.275 35.617 17.022 1.00 17.19 373 SER A CA 1
ATOM 1960 C C . SER A 1 262 ? 24.651 35.452 15.552 1.00 17.12 373 SER A C 1
ATOM 1961 O O . SER A 1 262 ? 25.746 35.819 15.138 1.00 17.64 373 SER A O 1
ATOM 1964 N N . LEU A 1 263 ? 23.730 34.884 14.785 1.00 15.93 374 LEU A N 1
ATOM 1965 C CA . LEU A 1 263 ? 23.931 34.636 13.371 1.00 15.44 374 LEU A CA 1
ATOM 1966 C C . LEU A 1 263 ? 24.335 35.873 12.557 1.00 17.23 374 LEU A C 1
ATOM 1967 O O . LEU A 1 263 ? 23.652 36.895 12.615 1.00 15.81 374 LEU A O 1
ATOM 1972 N N . THR A 1 264 ? 25.427 35.763 11.789 1.00 17.16 375 THR A N 1
ATOM 1973 C CA . THR A 1 264 ? 25.836 36.867 10.918 1.00 17.74 375 THR A CA 1
ATOM 1974 C C . THR A 1 264 ? 26.255 36.274 9.592 1.00 17.73 375 THR A C 1
ATOM 1975 O O . THR A 1 264 ? 26.900 35.232 9.535 1.00 17.75 375 THR A O 1
ATOM 1979 N N . TYR A 1 265 ? 25.902 36.952 8.522 1.00 16.32 376 TYR A N 1
ATOM 1980 C CA . TYR A 1 265 ? 26.248 36.482 7.176 1.00 15.08 376 TYR A CA 1
ATOM 1981 C C . TYR A 1 265 ? 25.922 37.580 6.183 1.00 15.08 376 TYR A C 1
ATOM 1982 O O . TYR A 1 265 ? 25.214 38.512 6.504 1.00 16.20 376 TYR A O 1
ATOM 1991 N N . GLN A 1 266 ? 26.463 37.467 4.981 1.00 15.66 377 GLN A N 1
ATOM 1992 C CA . GLN A 1 266 ? 26.157 38.406 3.924 1.00 16.41 377 GLN A CA 1
ATOM 1993 C C . GLN A 1 266 ? 25.521 37.667 2.738 1.00 16.69 377 GLN A C 1
ATOM 1994 O O . GLN A 1 266 ? 26.046 36.655 2.265 1.00 17.20 377 GLN A O 1
ATOM 2000 N N . VAL A 1 267 ? 24.401 38.176 2.250 1.00 16.43 378 VAL A N 1
ATOM 2001 C CA . VAL A 1 267 ? 23.782 37.541 1.094 1.00 16.72 378 VAL A CA 1
ATOM 2002 C C . VAL A 1 267 ? 24.424 38.116 -0.188 1.00 16.47 378 VAL A C 1
ATOM 2003 O O . VAL A 1 267 ? 24.244 39.289 -0.505 1.00 17.23 378 VAL A O 1
ATOM 2007 N N . LEU A 1 268 ? 25.142 37.273 -0.928 1.00 17.26 379 LEU A N 1
ATOM 2008 C CA . LEU A 1 268 ? 25.819 37.698 -2.183 1.00 18.18 379 LEU A CA 1
ATOM 2009 C C . LEU A 1 268 ? 25.024 37.507 -3.464 1.00 19.69 379 LEU A C 1
ATOM 2010 O O . LEU A 1 268 ? 25.270 38.197 -4.480 1.00 18.50 379 LEU A O 1
ATOM 2015 N N . ASP A 1 269 ? 24.081 36.575 -3.454 1.00 18.28 380 ASP A N 1
ATOM 2016 C CA . ASP A 1 269 ? 23.275 36.343 -4.645 1.00 19.03 380 ASP A CA 1
ATOM 2017 C C . ASP A 1 269 ? 21.989 35.626 -4.265 1.00 18.49 380 ASP A C 1
ATOM 2018 O O . ASP A 1 269 ? 21.979 34.814 -3.346 1.00 16.57 380 ASP A O 1
ATOM 2023 N N . VAL A 1 270 ? 20.907 35.989 -4.932 1.00 19.03 381 VAL A N 1
ATOM 2024 C CA . VAL A 1 270 ? 19.615 35.323 -4.730 1.00 18.55 381 VAL A CA 1
ATOM 2025 C C . VAL A 1 270 ? 19.140 35.051 -6.149 1.00 19.25 381 VAL A C 1
ATOM 2026 O O . VAL A 1 270 ? 18.998 35.992 -6.963 1.00 18.53 381 VAL A O 1
ATOM 2030 N N . GLN A 1 271 ? 18.906 33.769 -6.450 1.00 17.82 382 GLN A N 1
ATOM 2031 C CA . GLN A 1 271 ? 18.427 33.346 -7.751 1.00 19.97 382 GLN A CA 1
ATOM 2032 C C . GLN A 1 271 ? 17.152 32.525 -7.602 1.00 20.00 382 GLN A C 1
ATOM 2033 O O . GLN A 1 271 ? 17.154 31.536 -6.852 1.00 22.48 382 GLN A O 1
ATOM 2039 N N . ARG A 1 272 ? 16.072 32.930 -8.261 1.00 18.84 383 ARG A N 1
ATOM 2040 C CA . ARG A 1 272 ? 14.878 32.106 -8.246 1.00 19.47 383 ARG A CA 1
ATOM 2041 C C . ARG A 1 272 ? 14.892 31.308 -9.535 1.00 20.61 383 ARG A C 1
ATOM 2042 O O . ARG A 1 272 ? 14.945 31.879 -10.628 1.00 23.64 383 ARG A O 1
ATOM 2050 N N . TYR A 1 273 ? 14.953 29.994 -9.419 1.00 18.14 384 TYR A N 1
ATOM 2051 C CA . TYR A 1 273 ? 14.923 29.148 -10.607 1.00 16.34 384 TYR A CA 1
ATOM 2052 C C . TYR A 1 273 ? 13.572 28.519 -10.586 1.00 14.55 384 TYR A C 1
ATOM 2053 O O . TYR A 1 273 ? 12.909 28.538 -9.554 1.00 14.63 384 TYR A O 1
ATOM 2062 N N . PRO A 1 274 ? 13.129 27.933 -11.714 1.00 15.77 385 PRO A N 1
ATOM 2063 C CA . PRO A 1 274 ? 11.805 27.335 -11.696 1.00 15.62 385 PRO A CA 1
ATOM 2064 C C . PRO A 1 274 ? 11.544 26.364 -10.545 1.00 16.26 385 PRO A C 1
ATOM 2065 O O . PRO A 1 274 ? 10.437 26.365 -9.994 1.00 15.43 385 PRO A O 1
ATOM 2069 N N . LEU A 1 275 ? 12.553 25.570 -10.162 1.00 14.87 386 LEU A N 1
ATOM 2070 C CA . LEU A 1 275 ? 12.327 24.541 -9.148 1.00 14.95 386 LEU A CA 1
ATOM 2071 C C . LEU A 1 275 ? 12.920 24.795 -7.765 1.00 15.25 386 LEU A C 1
ATOM 2072 O O . LEU A 1 275 ? 12.775 23.947 -6.865 1.00 13.99 386 LEU A O 1
ATOM 2077 N N . TYR A 1 276 ? 13.613 25.925 -7.594 1.00 13.40 387 TYR A N 1
ATOM 2078 C CA . TYR A 1 276 ? 14.201 26.246 -6.281 1.00 14.04 387 TYR A CA 1
ATOM 2079 C C . TYR A 1 276 ? 14.743 27.655 -6.247 1.00 15.36 387 TYR A C 1
ATOM 2080 O O . TYR A 1 276 ? 14.985 28.266 -7.292 1.00 15.77 387 TYR A O 1
ATOM 2089 N N . THR A 1 277 ? 14.892 28.173 -5.036 1.00 14.00 388 THR A N 1
ATOM 2090 C CA . THR A 1 277 ? 15.503 29.463 -4.853 1.00 15.30 388 THR A CA 1
ATOM 2091 C C . THR A 1 277 ? 16.914 29.158 -4.328 1.00 15.98 388 THR A C 1
ATOM 2092 O O . THR A 1 277 ? 17.069 28.362 -3.399 1.00 15.98 388 THR A O 1
ATOM 2096 N N . GLN A 1 278 ? 17.963 29.730 -4.932 1.00 14.98 389 GLN A N 1
ATOM 2097 C CA . GLN A 1 278 ? 19.309 29.519 -4.428 1.00 13.81 389 GLN A CA 1
ATOM 2098 C C . GLN A 1 278 ? 19.833 30.831 -3.827 1.00 14.76 389 GLN A C 1
ATOM 2099 O O . GLN A 1 278 ? 19.843 31.892 -4.482 1.00 16.01 389 GLN A O 1
ATOM 2105 N N . ILE A 1 279 ? 20.185 30.774 -2.552 1.00 14.70 390 ILE A N 1
ATOM 2106 C CA . ILE A 1 279 ? 20.687 31.964 -1.832 1.00 14.64 390 ILE A CA 1
ATOM 2107 C C . ILE A 1 279 ? 22.165 31.671 -1.583 1.00 15.65 390 ILE A C 1
ATOM 2108 O O . ILE A 1 279 ? 22.502 30.735 -0.873 1.00 15.44 390 ILE A O 1
ATOM 2113 N N . THR A 1 280 ? 23.049 32.497 -2.164 1.00 15.71 391 THR A N 1
ATOM 2114 C CA . THR A 1 280 ? 24.487 32.311 -2.011 1.00 15.16 391 THR A CA 1
ATOM 2115 C C . THR A 1 280 ? 24.939 33.257 -0.929 1.00 15.65 391 THR A C 1
ATOM 2116 O O . THR A 1 280 ? 24.708 34.469 -1.009 1.00 17.32 391 THR A O 1
ATOM 2120 N N . VAL A 1 281 ? 25.562 32.700 0.095 1.00 16.41 392 VAL A N 1
ATOM 2121 C CA . VAL A 1 281 ? 25.932 33.497 1.258 1.00 16.99 392 VAL A CA 1
ATOM 2122 C C . VAL A 1 281 ? 27.365 33.335 1.704 1.00 17.64 392 VAL A C 1
ATOM 2123 O O . VAL A 1 281 ? 27.923 32.247 1.615 1.00 17.76 392 VAL A O 1
ATOM 2127 N N . ASP A 1 282 ? 27.938 34.421 2.220 1.00 16.61 393 ASP A N 1
ATOM 2128 C CA . ASP A 1 282 ? 29.272 34.385 2.788 1.00 17.43 393 ASP A CA 1
ATOM 2129 C C . ASP A 1 282 ? 29.018 34.273 4.298 1.00 17.51 393 ASP A C 1
ATOM 2130 O O . ASP A 1 282 ? 28.505 35.234 4.914 1.00 18.61 393 ASP A O 1
ATOM 2135 N N . ILE A 1 283 ? 29.319 33.111 4.893 1.00 16.47 394 ILE A N 1
ATOM 2136 C CA . ILE A 1 283 ? 29.071 32.907 6.331 1.00 17.68 394 ILE A CA 1
ATOM 2137 C C . ILE A 1 283 ? 30.341 33.049 7.157 1.00 18.61 394 ILE A C 1
ATOM 2138 O O . ILE A 1 283 ? 30.406 32.613 8.311 1.00 18.49 394 ILE A O 1
ATOM 2143 N N . GLY A 1 284 ? 31.366 33.647 6.547 1.00 19.54 395 GLY A N 1
ATOM 2144 C CA . GLY A 1 284 ? 32.616 33.876 7.267 1.00 20.73 395 GLY A CA 1
ATOM 2145 C C . GLY A 1 284 ? 33.509 32.661 7.342 1.00 23.52 395 GLY A C 1
ATOM 2146 O O . GLY A 1 284 ? 33.295 31.670 6.659 1.00 22.59 395 GLY A O 1
ATOM 2147 N N . THR A 1 285 ? 34.495 32.723 8.221 1.00 24.85 396 THR A N 1
ATOM 2148 C CA . THR A 1 285 ? 35.455 31.640 8.386 1.00 25.40 396 THR A CA 1
ATOM 2149 C C . THR A 1 285 ? 35.621 31.290 9.854 1.00 25.51 396 THR A C 1
ATOM 2150 O O . THR A 1 285 ? 35.225 32.057 10.734 1.00 27.28 396 THR A O 1
ATOM 2154 N N . PRO A 1 286 ? 36.218 30.127 10.148 1.00 26.83 397 PRO A N 1
ATOM 2155 C CA . PRO A 1 286 ? 36.369 29.776 11.566 1.00 28.54 397 PRO A CA 1
ATOM 2156 C C . PRO A 1 286 ? 36.993 30.921 12.374 1.00 30.55 397 PRO A C 1
ATOM 2157 O O . PRO A 1 286 ? 37.989 31.507 11.962 1.00 29.25 397 PRO A O 1
ATOM 2161 N N . SER A 1 287 ? 36.351 31.265 13.492 1.00 32.83 398 SER A N 1
ATOM 2162 C CA . SER A 1 287 ? 36.815 32.337 14.379 1.00 36.28 398 SER A CA 1
ATOM 2163 C C . SER A 1 287 ? 37.546 31.742 15.577 1.00 37.07 398 SER A C 1
ATOM 2164 O O . SER A 1 287 ? 37.331 30.544 15.851 1.00 36.64 398 SER A O 1
#

InterPro domains:
  IPR003859 Beta-1,4-galactosyltransferase [PR02050] (212-231)
  IPR003859 Beta-1,4-galactosyltransferase [PR02050] (243-262)
  IPR003859 Beta-1,4-galactosyltransferase [PR02050] (280-301)
  IPR003859 Beta-1,4-galactosyltransferase [PR02050] (302-320)
  IPR003859 Beta-1,4-galactosyltransferase [PTHR19300] (96-397)
  IPR027791 Galactosyltransferase, C-terminal [PF02709] (267-343)
  IPR027995 Galactosyltransferase, N-terminal [PF13733] (130-262)
  IPR029044 Nucleotide-diphospho-sugar transferases [G3DSA:3.90.550.10] (119-398)
  IPR029044 Nucleotide-diphospho-sugar transferases [SSF53448] (127-397)

Organism: Homo sapiens (NCBI:txid9606)

CATH classification: 3.90.550.10

Solvent-accessible surface area: 12437 Å² total; per-residue (Å²): 297,64,131,96,111,97,85,77,12,72,157,113,11,105,97,34,94,3,106,39,148,10,78,22,120,51,128,14,74,40,125,95,4,26,151,120,12,102,101,15,136,107,2,0,68,32,31,15,176,115,13,86,7,91,36,58,0,0,0,0,0,8,9,62,135,134,74,100,28,0,38,26,0,0,81,27,0,0,42,3,0,26,54,17,20,2,18,0,0,0,4,0,0,22,3,22,49,147,44,79,66,0,35,1,18,0,2,0,0,0,4,60,16,0,40,144,54,69,101,0,57,5,0,0,0,0,36,12,20,6,0,1,49,15,1,77,0,20,0,34,18,59,108,58,0,20,0,0,1,8,2,7,42,109,26,58,96,65,51,28,35,102,44,23,5,0,5,0,6,0,0,20,76,117,5,0,82,35,0,17,0,2,1,14,64,12,19,58,168,21,3,25,20,2,1,5,24,13,0,0,76,115,109,67,24,61,36,24,61,14,100,55,117,31,0,24,0,60,34,8,185,133,39,149,92,90,106,68,93,81,75,1,127,142,26,2,123,78,22,0,36,99,52,18,96,43,119,62,108,60,73,71,113,78,70,4,11,3,26,6,19,0,57,4,34,80,63,172

GO terms:
  GO:0043014 alpha-tubulin binding (F, IDA)
  GO:0042802 identical protein binding (F, IPI)
  GO:0048487 beta-tubulin binding (F, IPI)
  GO:0003831 beta-N-acetylglucosaminylglycopeptide beta-1,4-galactosyltransferase activity (F, IDA)
  GO:0030145 manganese ion binding (F, IDA)
  GO:0006487 protein N-linked glycosylation (P, IDA)
  GO:0003831 beta-N-acetylglucosaminylglycopeptide beta-1,4-galactosyltransferase activity (F, EXP)
  GO:0003945 N-acetyllactosamine synthase activity (F, EXP)
  GO:0004461 lactose synthase activity (F, EXP)
  GO:0003831 beta-N-acetylglucosaminylglycopeptide beta-1,4-galactosyltransferase activity (F, IMP)
  GO:0035250 UDP-galactosyltransferase activity (F, IMP)
  GO:0006629 lipid metabolic process (P, IMP)
  GO:0061755 positive regulation of circulating fibrinogen levels (P, IMP)
  GO:0035577 azurophil granule membrane (C, TAS)
  GO:0000139 Golgi membrane (C, TAS)
  GO:0003831 beta-N-acetylglucosaminylglycopeptide beta-1,4-galactosyltransferase activity (F, TAS)
  GO:0005886 plasma membrane (C, TAS)
  GO:0030667 secretory granule membrane (C, TAS)
  GO:0005989 lactose biosynthetic process (P, TAS)
  GO:0005794 Golgi apparatus (C, IDA)

Nearest PDB structures (foldseek):
  2fy7-assembly1_A  TM=1.004E+00  e=2.057E-63  Homo sapiens
  2fya-assembly1_A  TM=1.001E+00  e=5.854E-62  Homo sapiens
  2fyb-assembly1_A  TM=1.003E+00  e=2.437E-61  Homo sapiens
  6fwt-assembly1_A  TM=9.945E-01  e=1.349E-57  Homo sapiens
  4l41-assembly1_C  TM=9.774E-01  e=1.101E-55  Homo sapiens

Foldseek 3Di:
DDDDDQAAADPFFPLFDWFDDQDLDDAADVVVLCVVVVQQFWAAWHADDRHHYPAEEEEEEEDEPPVSLLRSLLSQVSVLVVSRRHGYGYEYEYEDDDAFGFLQLSQLVSVVVVCVVDPGFKYKYAYSFKHFRTSSQDRGDDPFKEQQQAQEVVQVGHHLDQLQRDGIIMDTPVQCVQQQGFFRQPRVVDQSSVLVSLSRVVSPGDYDYDDSVRRYIYGDPNDDHDDCNVVSVVPRVPGHSVPFDKDFDDWATGSNRIYTYIHRDHRD